Protein AF-A0A8T5BSN0-F1 (afdb_monomer_lite)

Structure (mmCIF, N/CA/C/O backbone):
data_AF-A0A8T5BSN0-F1
#
_entry.id   AF-A0A8T5BSN0-F1
#
loop_
_atom_site.group_PDB
_atom_site.id
_atom_site.type_symbol
_atom_site.label_atom_id
_atom_site.label_alt_id
_atom_site.label_comp_id
_atom_site.label_asym_id
_atom_site.label_entity_id
_atom_site.label_seq_id
_atom_site.pdbx_PDB_ins_code
_atom_site.Cartn_x
_atom_site.Cartn_y
_atom_site.Cartn_z
_atom_site.occupancy
_atom_site.B_iso_or_equiv
_atom_site.auth_seq_id
_atom_site.auth_comp_id
_atom_site.auth_asym_id
_atom_site.auth_atom_id
_atom_site.pdbx_PDB_model_num
ATOM 1 N N . MET A 1 1 ? -32.663 22.228 20.643 1.00 45.25 1 MET A N 1
ATOM 2 C CA . MET A 1 1 ? -31.853 21.326 19.796 1.00 45.25 1 MET A CA 1
ATOM 3 C C . MET A 1 1 ? -30.403 21.498 20.202 1.00 45.25 1 MET A C 1
ATOM 5 O O . MET A 1 1 ? -29.860 22.573 19.982 1.00 45.25 1 MET A O 1
ATOM 9 N N . GLY A 1 2 ? -29.824 20.515 20.895 1.00 51.94 2 GLY A N 1
ATOM 10 C CA . GLY A 1 2 ? -28.388 20.528 21.184 1.00 51.94 2 GLY A CA 1
ATOM 11 C C . GLY A 1 2 ? -27.615 20.418 19.872 1.00 51.94 2 GLY A C 1
ATOM 12 O O . GLY A 1 2 ? -28.043 19.679 18.988 1.00 51.94 2 GLY A O 1
ATOM 13 N N . ARG A 1 3 ? -26.536 21.190 19.712 1.00 57.41 3 ARG A N 1
ATOM 14 C CA . ARG A 1 3 ? -25.612 21.000 18.586 1.00 57.41 3 ARG A CA 1
ATOM 15 C C . ARG A 1 3 ? -25.040 19.588 18.695 1.00 57.41 3 ARG A C 1
ATOM 17 O O . ARG A 1 3 ? -24.532 19.232 19.756 1.00 57.41 3 ARG A O 1
ATOM 24 N N . GLU A 1 4 ? -25.165 18.795 17.637 1.00 72.69 4 GLU A N 1
ATOM 25 C CA . GLU A 1 4 ? -24.454 17.522 17.551 1.00 72.69 4 GLU A CA 1
ATOM 26 C C . GLU A 1 4 ? -22.951 17.812 17.619 1.00 72.69 4 GLU A C 1
ATOM 28 O O . GLU A 1 4 ? -22.458 18.748 16.992 1.00 72.69 4 GLU A O 1
ATOM 33 N N . VAL A 1 5 ? -22.228 17.066 18.451 1.00 83.31 5 VAL A N 1
ATOM 34 C CA . VAL A 1 5 ? -20.779 17.235 18.580 1.00 83.31 5 VAL A CA 1
ATOM 35 C C . VAL A 1 5 ? -20.130 16.627 17.340 1.00 83.31 5 VAL A C 1
ATOM 37 O O . VAL A 1 5 ? -20.408 15.477 16.997 1.00 83.31 5 VAL A O 1
ATOM 40 N N . ALA A 1 6 ? -19.291 17.404 16.655 1.00 88.88 6 ALA A N 1
ATOM 41 C CA . ALA A 1 6 ? -18.524 16.908 15.523 1.00 88.88 6 ALA A CA 1
ATOM 42 C C . ALA A 1 6 ? -17.401 15.977 16.009 1.00 88.88 6 ALA A C 1
ATOM 44 O O . ALA A 1 6 ? -16.661 16.339 16.920 1.00 88.88 6 ALA A O 1
ATOM 45 N N . VAL A 1 7 ? -17.277 14.808 15.383 1.00 93.88 7 VAL A N 1
ATOM 46 C CA . VAL A 1 7 ? -16.229 13.810 15.623 1.00 93.88 7 VAL A CA 1
ATOM 47 C C . VAL A 1 7 ? -15.211 13.875 14.490 1.00 93.88 7 VAL A C 1
ATOM 49 O O . VAL A 1 7 ? -15.576 13.869 13.312 1.00 93.88 7 VAL A O 1
ATOM 52 N N . ARG A 1 8 ? -13.928 13.915 14.835 1.00 95.12 8 ARG A N 1
ATOM 53 C CA . ARG A 1 8 ? -12.793 13.993 13.918 1.00 95.12 8 ARG A CA 1
ATOM 54 C C . ARG A 1 8 ? -11.952 12.735 14.009 1.00 95.12 8 ARG A C 1
ATOM 56 O O . ARG A 1 8 ? -11.384 12.432 15.052 1.00 95.12 8 ARG A O 1
ATOM 63 N N . ILE A 1 9 ? -11.836 12.025 12.897 1.00 96.00 9 ILE A N 1
ATOM 64 C CA . ILE A 1 9 ? -11.130 10.745 12.831 1.00 96.00 9 ILE A CA 1
ATOM 65 C C . ILE A 1 9 ? -9.969 10.881 11.857 1.00 96.00 9 ILE A C 1
ATOM 67 O O . ILE A 1 9 ? -10.150 11.327 10.720 1.00 96.00 9 ILE A O 1
ATOM 71 N N . LEU A 1 10 ? -8.781 10.477 12.300 1.00 97.38 10 LEU A N 1
ATOM 72 C CA . LEU A 1 10 ? -7.602 10.377 11.450 1.00 97.38 10 LEU A CA 1
ATOM 73 C C . LEU A 1 10 ? -7.413 8.926 10.992 1.00 97.38 10 LEU A C 1
ATOM 75 O O . LEU A 1 10 ? -7.114 8.039 11.786 1.00 97.38 10 LEU A O 1
ATOM 79 N N . GLY A 1 11 ? -7.572 8.689 9.696 1.00 97.19 11 GLY A N 1
ATOM 80 C CA . GLY A 1 11 ? -7.208 7.444 9.033 1.00 97.19 11 GLY A CA 1
ATOM 81 C C . GLY A 1 11 ? -5.747 7.466 8.587 1.00 97.19 11 GLY A C 1
ATOM 82 O O . GLY A 1 11 ? -5.339 8.421 7.926 1.00 97.19 11 GLY A O 1
ATOM 83 N N . LEU A 1 12 ? -4.979 6.420 8.896 1.00 97.69 12 LEU A N 1
ATOM 84 C CA . LEU A 1 12 ? -3.606 6.231 8.415 1.00 97.69 12 LEU A CA 1
ATOM 85 C C . LEU A 1 12 ? -3.454 4.882 7.702 1.00 97.69 12 LEU A C 1
ATOM 87 O O . LEU A 1 12 ? -3.792 3.839 8.256 1.00 97.69 12 LEU A O 1
ATOM 91 N N . ASP A 1 13 ? -2.898 4.905 6.492 1.00 97.19 13 ASP A N 1
ATOM 92 C CA . ASP A 1 13 ? -2.400 3.724 5.773 1.00 97.19 13 ASP A CA 1
ATOM 93 C C . ASP A 1 13 ? -0.873 3.819 5.708 1.00 97.19 13 ASP A C 1
ATOM 95 O O . ASP A 1 13 ? -0.312 4.602 4.933 1.00 97.19 13 ASP A O 1
ATOM 99 N N . ILE A 1 14 ? -0.203 3.070 6.583 1.00 97.06 14 ILE A N 1
ATOM 100 C CA . ILE A 1 14 ? 1.255 3.083 6.727 1.00 97.06 14 ILE A CA 1
ATOM 101 C C . ILE A 1 14 ? 1.833 2.022 5.797 1.00 97.06 14 ILE A C 1
ATOM 103 O O . ILE A 1 14 ? 2.018 0.862 6.176 1.00 97.06 14 ILE A O 1
ATOM 107 N N . GLY A 1 15 ? 2.082 2.419 4.551 1.00 94.12 15 GLY A N 1
ATOM 108 C CA . GLY A 1 15 ? 2.626 1.542 3.528 1.00 94.12 15 GLY A CA 1
ATOM 109 C C . GLY A 1 15 ? 4.141 1.602 3.401 1.00 94.12 15 GLY A C 1
ATOM 110 O O . GLY A 1 15 ? 4.784 2.582 3.768 1.00 94.12 15 GLY A O 1
ATOM 111 N N . GLY A 1 16 ? 4.727 0.539 2.845 1.00 92.12 16 GLY A N 1
ATOM 112 C CA . GLY A 1 16 ? 6.185 0.443 2.714 1.00 92.12 16 GLY A CA 1
ATOM 113 C C . GLY A 1 16 ? 6.794 1.501 1.787 1.00 92.12 16 GLY A C 1
ATOM 114 O O . GLY A 1 16 ? 7.932 1.910 1.993 1.00 92.12 16 GLY A O 1
ATOM 115 N N . ALA A 1 17 ? 6.051 1.940 0.763 1.00 91.00 17 ALA A N 1
ATOM 116 C CA . ALA A 1 17 ? 6.498 2.941 -0.215 1.00 91.00 17 ALA A CA 1
ATOM 117 C C . ALA A 1 17 ? 5.875 4.325 -0.003 1.00 91.00 17 ALA A C 1
ATOM 119 O O . ALA A 1 17 ? 6.462 5.336 -0.380 1.00 91.00 17 ALA A O 1
ATOM 120 N N . ASN A 1 18 ? 4.662 4.362 0.542 1.00 92.31 18 ASN A N 1
ATOM 121 C CA . ASN A 1 18 ? 3.887 5.574 0.735 1.00 92.31 18 ASN A CA 1
ATOM 122 C C . ASN A 1 18 ? 3.155 5.487 2.066 1.00 92.31 18 ASN A C 1
ATOM 124 O O . ASN A 1 18 ? 2.619 4.430 2.397 1.00 92.31 18 ASN A O 1
ATOM 128 N N . ILE A 1 19 ? 3.045 6.617 2.753 1.00 95.25 19 ILE A N 1
ATOM 129 C CA . ILE A 1 19 ? 2.139 6.779 3.888 1.00 95.25 19 ILE A CA 1
ATOM 130 C C . ILE A 1 19 ? 0.990 7.666 3.421 1.00 95.25 19 ILE A C 1
ATOM 132 O O . ILE A 1 19 ? 1.218 8.697 2.782 1.00 95.25 19 ILE A O 1
ATOM 136 N N . LYS A 1 20 ? -0.243 7.261 3.712 1.00 95.44 20 LYS A N 1
ATOM 137 C CA . LYS A 1 20 ? -1.445 8.031 3.381 1.00 95.44 20 LYS A CA 1
ATOM 138 C C . LYS A 1 20 ? -2.156 8.422 4.661 1.00 95.44 20 LYS A C 1
ATOM 140 O O . LYS A 1 20 ? -2.231 7.624 5.594 1.00 95.44 20 LYS A O 1
ATOM 145 N N . ALA A 1 21 ? -2.700 9.628 4.677 1.00 96.88 21 ALA A N 1
ATOM 146 C CA . ALA A 1 21 ? -3.506 10.119 5.777 1.00 96.88 21 ALA A CA 1
ATOM 147 C C . ALA A 1 21 ? -4.824 10.681 5.253 1.00 96.88 21 ALA A C 1
ATOM 149 O O . ALA A 1 21 ? -4.880 11.289 4.183 1.00 96.88 21 ALA A O 1
ATOM 150 N N . THR A 1 22 ? -5.899 10.468 6.001 1.00 96.62 22 THR A N 1
ATOM 151 C CA . THR A 1 22 ? -7.207 11.066 5.737 1.00 96.62 22 THR A CA 1
ATOM 152 C C . THR A 1 22 ? -7.793 11.576 7.041 1.00 96.62 22 THR A C 1
ATOM 154 O O . THR A 1 22 ? -7.949 10.814 7.984 1.00 96.62 22 THR A O 1
ATOM 157 N N . LEU A 1 23 ? -8.133 12.858 7.097 1.00 96.56 23 LEU A N 1
ATOM 158 C CA . LEU A 1 23 ? -8.871 13.451 8.202 1.00 96.56 23 LEU A CA 1
ATOM 159 C C . LEU A 1 23 ? -10.329 13.609 7.776 1.00 96.56 23 LEU A C 1
ATOM 161 O O . LEU A 1 23 ? -10.610 14.323 6.809 1.00 96.56 23 LEU A O 1
ATOM 165 N N . ILE A 1 24 ? -11.237 12.959 8.499 1.00 95.19 24 ILE A N 1
ATOM 166 C CA . ILE A 1 24 ? -12.682 13.119 8.319 1.00 95.19 24 ILE A CA 1
ATOM 167 C C . ILE A 1 24 ? -13.285 13.814 9.534 1.00 95.19 24 ILE A C 1
ATOM 169 O O . ILE A 1 24 ? -12.919 13.520 10.667 1.00 95.19 24 ILE A O 1
ATOM 173 N N . GLU A 1 25 ? -14.221 14.724 9.290 1.00 95.00 25 GLU A N 1
ATOM 174 C CA . GLU A 1 25 ? -15.044 15.361 10.317 1.00 95.00 25 GLU A CA 1
ATOM 175 C C . GLU A 1 25 ? -16.505 15.009 10.052 1.00 95.00 25 GLU A C 1
ATOM 177 O O . GLU A 1 25 ? -17.008 15.217 8.944 1.00 95.00 25 GLU A O 1
ATOM 182 N N . ILE A 1 26 ? -17.178 14.460 11.057 1.00 93.62 26 ILE A N 1
ATOM 183 C CA . ILE A 1 26 ? -18.556 13.980 10.978 1.00 93.62 26 ILE A CA 1
ATOM 184 C C . ILE A 1 26 ? -19.372 14.691 12.054 1.00 93.62 26 ILE A C 1
ATOM 186 O O . ILE A 1 26 ? -18.996 14.675 13.216 1.00 93.62 26 ILE A O 1
ATOM 190 N N . GLU A 1 27 ? -20.506 15.282 11.690 1.00 94.12 27 GLU A N 1
ATOM 191 C CA . GLU A 1 27 ? -21.501 15.792 12.644 1.00 94.12 27 GLU A CA 1
ATOM 192 C C . GLU A 1 27 ? -22.781 14.968 12.460 1.00 94.12 27 GLU A C 1
ATOM 194 O O . GLU A 1 27 ? -23.348 14.941 11.361 1.00 94.12 27 GLU A O 1
ATOM 199 N N . GLY A 1 28 ? -23.173 14.218 13.494 1.00 89.44 28 GLY A N 1
ATOM 200 C CA . GLY A 1 28 ? -24.254 13.234 13.400 1.00 89.44 28 GLY A CA 1
ATOM 201 C C . GLY A 1 28 ? -23.941 12.151 12.367 1.00 89.44 28 GLY A C 1
ATOM 202 O O . GLY A 1 28 ? -22.959 11.423 12.487 1.00 89.44 28 GLY A O 1
ATOM 203 N N . SER A 1 29 ? -24.762 12.053 11.319 1.00 86.19 29 SER A N 1
ATOM 204 C CA . SER A 1 29 ? -24.546 11.141 10.185 1.00 86.19 29 SER A CA 1
ATOM 205 C C . SER A 1 29 ? -23.950 11.824 8.947 1.00 86.19 29 SER A C 1
ATOM 207 O O . SER A 1 29 ? -23.909 11.224 7.871 1.00 86.19 29 SER A O 1
ATOM 209 N N . ARG A 1 30 ? -23.551 13.099 9.047 1.00 90.94 30 ARG A N 1
ATOM 210 C CA . ARG A 1 30 ? -23.131 13.912 7.902 1.00 90.94 30 ARG A CA 1
ATOM 211 C C . ARG A 1 30 ? -21.623 14.132 7.899 1.00 90.94 30 ARG A C 1
ATOM 213 O O . ARG A 1 30 ? -21.071 14.689 8.841 1.00 90.94 30 ARG A O 1
ATOM 220 N N . LEU A 1 31 ? -20.984 13.808 6.775 1.00 92.19 31 LEU A N 1
ATOM 221 C CA . LEU A 1 31 ? -19.607 14.212 6.492 1.00 92.19 31 LEU A CA 1
ATOM 222 C C . LEU A 1 31 ? -19.543 15.739 6.313 1.00 92.19 31 LEU A C 1
ATOM 224 O O . LEU A 1 31 ? -20.218 16.301 5.445 1.00 92.19 31 LEU A O 1
ATOM 228 N N . LYS A 1 32 ? -18.754 16.409 7.150 1.00 93.56 32 LYS A N 1
ATOM 229 C CA . LYS A 1 32 ? -18.547 17.864 7.136 1.00 93.56 32 LYS A CA 1
ATOM 230 C C . LYS A 1 32 ? -17.289 18.263 6.396 1.00 93.56 32 LYS A C 1
ATOM 232 O O . LYS A 1 32 ? -17.327 19.204 5.609 1.00 93.56 32 LYS A O 1
ATOM 237 N N . ALA A 1 33 ? -16.206 17.536 6.630 1.00 90.69 33 ALA A N 1
ATOM 238 C CA . ALA A 1 33 ? -14.937 17.768 5.968 1.00 90.69 33 ALA A CA 1
ATOM 239 C C . ALA A 1 33 ? -14.229 16.442 5.702 1.00 90.69 33 ALA A C 1
ATOM 241 O O . ALA A 1 33 ? -14.330 15.497 6.485 1.00 90.69 33 ALA A O 1
ATOM 242 N N . LEU A 1 34 ? -13.499 16.401 4.592 1.00 94.19 34 LEU A N 1
ATOM 243 C CA . LEU A 1 34 ? -12.576 15.334 4.246 1.00 94.19 34 LEU A CA 1
ATOM 244 C C . LEU A 1 34 ? -11.328 15.980 3.659 1.00 94.19 34 LEU A C 1
ATOM 246 O O . LEU A 1 34 ? -11.412 16.745 2.699 1.00 94.19 34 LEU A O 1
ATOM 250 N N . LYS A 1 35 ? -10.174 15.671 4.241 1.00 95.31 35 LYS A N 1
ATOM 251 C CA . LYS A 1 35 ? -8.865 16.023 3.690 1.00 95.31 35 LYS A CA 1
ATOM 252 C C . LYS A 1 35 ? -8.041 14.757 3.582 1.00 95.31 35 LYS A C 1
ATOM 254 O O . LYS A 1 35 ? -8.018 13.977 4.528 1.00 95.31 35 LYS A O 1
ATOM 259 N N . ALA A 1 36 ? -7.349 14.573 2.469 1.00 95.31 36 ALA A N 1
ATOM 260 C CA . ALA A 1 36 ? -6.449 13.450 2.279 1.00 95.31 36 ALA A CA 1
ATOM 261 C C . ALA A 1 36 ? -5.111 13.940 1.738 1.00 95.31 36 ALA A C 1
ATOM 263 O O . ALA A 1 36 ? -5.058 14.888 0.955 1.00 95.31 36 ALA A O 1
ATOM 264 N N . CYS A 1 37 ? -4.037 13.283 2.152 1.00 93.56 37 CYS A N 1
ATOM 265 C CA . CYS A 1 37 ? -2.713 13.499 1.597 1.00 93.56 37 CYS A CA 1
ATOM 266 C C . CYS A 1 37 ? -1.941 12.181 1.539 1.00 93.56 37 CYS A C 1
ATOM 268 O O . CYS A 1 37 ? -2.208 11.227 2.275 1.00 93.56 37 CYS A O 1
ATOM 270 N N . ILE A 1 38 ? -0.990 12.128 0.613 1.00 92.38 38 ILE A N 1
ATOM 271 C CA . ILE A 1 38 ? -0.119 10.981 0.385 1.00 92.38 38 ILE A CA 1
ATOM 272 C C . ILE A 1 38 ? 1.309 11.494 0.412 1.00 92.38 38 ILE A C 1
ATOM 274 O O . ILE A 1 38 ? 1.606 12.552 -0.142 1.00 92.38 38 ILE A O 1
ATOM 278 N N . ARG A 1 39 ? 2.201 10.726 1.029 1.00 92.50 39 ARG A N 1
ATOM 279 C CA . ARG A 1 39 ? 3.627 11.015 1.037 1.00 92.50 39 ARG A CA 1
ATOM 280 C C . ARG A 1 39 ? 4.433 9.816 0.581 1.00 92.50 39 ARG A C 1
ATOM 282 O O . ARG A 1 39 ? 4.337 8.746 1.179 1.00 92.50 39 ARG A O 1
ATOM 289 N N . TYR A 1 40 ? 5.283 10.041 -0.420 1.00 92.19 40 TYR A N 1
ATOM 290 C CA . TYR A 1 40 ? 6.304 9.079 -0.817 1.00 92.19 40 TYR A CA 1
ATOM 291 C C . TYR A 1 40 ? 7.350 8.933 0.288 1.00 92.19 40 TYR A C 1
ATOM 293 O O . TYR A 1 40 ? 8.061 9.877 0.641 1.00 92.19 40 TYR A O 1
ATOM 301 N N . PHE A 1 41 ? 7.408 7.734 0.856 1.00 94.38 41 PHE A N 1
ATOM 302 C CA . PHE A 1 41 ? 8.265 7.364 1.972 1.00 94.38 41 PHE A CA 1
ATOM 303 C C . PHE A 1 41 ? 8.677 5.891 1.807 1.00 94.38 41 PHE A C 1
ATOM 305 O O . PHE A 1 41 ? 8.070 5.006 2.409 1.00 94.38 41 PHE A O 1
ATOM 312 N N . PRO A 1 42 ? 9.678 5.594 0.958 1.00 93.62 42 PRO A N 1
ATOM 313 C CA . PRO A 1 42 ? 10.206 4.243 0.816 1.00 93.62 42 PRO A CA 1
ATOM 314 C C . PRO A 1 42 ? 10.992 3.865 2.075 1.00 93.62 42 PRO A C 1
ATOM 316 O O . PRO A 1 42 ? 12.179 4.184 2.196 1.00 93.62 42 PRO A O 1
ATOM 319 N N . ILE A 1 43 ? 10.333 3.203 3.029 1.00 95.38 43 ILE A N 1
ATOM 320 C CA . ILE A 1 43 ? 10.910 2.904 4.348 1.00 95.38 43 ILE A CA 1
ATOM 321 C C . ILE A 1 43 ? 12.166 2.031 4.235 1.00 95.38 43 ILE A C 1
ATOM 323 O O . ILE A 1 43 ? 13.109 2.236 4.991 1.00 95.38 43 ILE A O 1
ATOM 327 N N . TRP A 1 44 ? 12.250 1.156 3.225 1.00 93.25 44 TRP A N 1
ATOM 328 C CA . TRP A 1 44 ? 13.445 0.347 2.948 1.00 93.25 44 TRP A CA 1
ATOM 329 C C . TRP A 1 44 ? 14.683 1.165 2.564 1.00 93.25 44 TRP A C 1
ATOM 331 O O . TRP A 1 44 ? 15.801 0.706 2.771 1.00 93.25 44 TRP A O 1
ATOM 341 N N . LYS A 1 45 ? 14.504 2.382 2.032 1.00 93.81 45 LYS A N 1
ATOM 342 C CA . LYS A 1 45 ? 15.611 3.303 1.722 1.00 93.81 45 LYS A CA 1
ATOM 343 C C . LYS A 1 45 ? 15.885 4.275 2.862 1.00 93.81 45 LYS A C 1
ATOM 345 O O . LYS A 1 45 ? 17.035 4.592 3.134 1.00 93.81 45 LYS A O 1
ATOM 350 N N . ARG A 1 46 ? 14.824 4.785 3.495 1.00 94.56 46 ARG A N 1
ATOM 351 C CA . ARG A 1 46 ? 14.914 5.820 4.540 1.00 94.56 46 ARG A CA 1
ATOM 352 C C . ARG A 1 46 ? 15.240 5.261 5.926 1.00 94.56 46 ARG A C 1
ATOM 354 O O . ARG A 1 46 ? 15.728 5.996 6.776 1.00 94.56 46 ARG A O 1
ATOM 361 N N . GLY A 1 47 ? 14.988 3.973 6.141 1.00 96.12 47 GLY A N 1
ATOM 362 C CA . GLY A 1 47 ? 15.147 3.298 7.422 1.00 96.12 47 GLY A CA 1
ATOM 363 C C . GLY A 1 47 ? 13.945 3.492 8.350 1.00 96.12 47 GLY A C 1
ATOM 364 O O . GLY A 1 47 ? 13.251 4.510 8.316 1.00 96.12 47 GLY A O 1
ATOM 365 N N . LYS A 1 48 ? 13.716 2.508 9.230 1.00 95.44 48 LYS A N 1
ATOM 366 C CA . LYS A 1 48 ? 12.585 2.509 10.175 1.00 95.44 48 LYS A CA 1
ATOM 367 C C . LYS A 1 48 ? 12.582 3.704 11.139 1.00 95.44 48 LYS A C 1
ATOM 369 O O . LYS A 1 48 ? 11.516 4.209 11.472 1.00 95.44 48 LYS A O 1
ATOM 374 N N . ASN A 1 49 ? 13.759 4.224 11.494 1.00 96.25 49 ASN A N 1
ATOM 375 C CA . ASN A 1 49 ? 13.908 5.356 12.418 1.00 96.25 49 ASN A CA 1
ATOM 376 C C . ASN A 1 49 ? 13.376 6.688 11.856 1.00 96.25 49 ASN A C 1
ATOM 378 O O . ASN A 1 49 ? 13.128 7.606 12.629 1.00 96.25 49 ASN A O 1
ATOM 382 N N . ALA A 1 50 ? 13.188 6.802 10.537 1.00 96.06 50 ALA A N 1
ATOM 383 C CA . ALA A 1 50 ? 12.627 7.999 9.908 1.00 96.06 50 ALA A CA 1
ATOM 384 C C . ALA A 1 50 ? 11.084 8.025 9.929 1.00 96.06 50 ALA A C 1
ATOM 386 O O . ALA A 1 50 ? 10.477 9.022 9.540 1.00 96.06 50 ALA A O 1
ATOM 387 N N . LEU A 1 51 ? 10.428 6.936 10.353 1.00 96.31 51 LEU A N 1
ATOM 388 C CA . LEU A 1 51 ? 8.967 6.824 10.343 1.00 96.31 51 LEU A CA 1
ATOM 389 C C . LEU A 1 51 ? 8.257 7.846 11.259 1.00 96.31 51 LEU A C 1
ATOM 391 O O . LEU A 1 51 ? 7.286 8.438 10.789 1.00 96.31 51 LEU A O 1
ATOM 395 N N . PRO A 1 52 ? 8.701 8.110 12.509 1.00 94.88 52 PRO A N 1
ATOM 396 C CA . PRO A 1 52 ? 8.036 9.083 13.383 1.00 94.88 52 PRO A CA 1
ATOM 397 C C . PRO A 1 52 ? 7.996 10.493 12.788 1.00 94.88 52 PRO A C 1
ATOM 399 O O . PRO A 1 52 ? 6.937 11.112 12.707 1.00 94.88 52 PRO A O 1
ATOM 402 N N . GLU A 1 53 ? 9.138 10.975 12.289 1.00 94.50 53 GLU A N 1
ATOM 403 C CA . GLU A 1 53 ? 9.219 12.256 11.581 1.00 94.50 53 GLU A CA 1
ATOM 404 C C . GLU A 1 53 ? 8.286 12.258 10.367 1.00 94.50 53 GLU A C 1
ATOM 406 O O . GLU A 1 53 ? 7.545 13.219 10.143 1.00 94.50 53 GLU A O 1
ATOM 411 N N . ALA A 1 54 ? 8.245 11.142 9.633 1.00 94.88 54 ALA A N 1
ATOM 412 C CA . ALA A 1 54 ? 7.421 11.055 8.448 1.00 94.88 54 ALA A CA 1
ATOM 413 C C . ALA A 1 54 ? 5.917 11.157 8.724 1.00 94.88 54 ALA A C 1
ATOM 415 O O . ALA A 1 54 ? 5.206 11.839 7.975 1.00 94.88 54 ALA A O 1
ATOM 416 N N . LEU A 1 55 ? 5.461 10.508 9.799 1.00 94.50 55 LEU A N 1
ATOM 417 C CA . LEU A 1 55 ? 4.095 10.596 10.306 1.00 94.50 55 LEU A CA 1
ATOM 418 C C . LEU A 1 55 ? 3.775 12.024 10.750 1.00 94.50 55 LEU A C 1
ATOM 420 O O . LEU A 1 55 ? 2.751 12.569 10.341 1.00 94.50 55 LEU A O 1
ATOM 424 N N . ARG A 1 56 ? 4.669 12.661 11.514 1.00 92.50 56 ARG A N 1
ATOM 425 C CA . ARG A 1 56 ? 4.460 14.016 12.037 1.00 92.50 56 ARG A CA 1
ATOM 426 C C . ARG A 1 56 ? 4.285 15.049 10.934 1.00 92.50 56 ARG A C 1
ATOM 428 O O . ARG A 1 56 ? 3.352 15.849 10.987 1.00 92.50 56 ARG A O 1
ATOM 435 N N . GLU A 1 57 ? 5.144 15.024 9.921 1.00 92.50 57 GLU A N 1
ATOM 436 C CA . GLU A 1 57 ? 5.063 15.951 8.788 1.00 92.50 57 GLU A CA 1
ATOM 437 C C . GLU A 1 57 ? 3.788 15.722 7.963 1.00 92.50 57 GLU A C 1
ATOM 439 O O . GLU A 1 57 ? 3.095 16.680 7.611 1.00 92.50 57 GLU A O 1
ATOM 444 N N . LEU A 1 58 ? 3.434 14.457 7.699 1.00 93.62 58 LEU A N 1
ATOM 445 C CA . LEU A 1 58 ? 2.212 14.112 6.967 1.00 93.62 58 LEU A CA 1
ATOM 446 C C . LEU A 1 58 ? 0.966 14.598 7.713 1.00 93.62 58 LEU A C 1
ATOM 448 O O . LEU A 1 58 ? 0.101 15.245 7.127 1.00 93.62 58 LEU A O 1
ATOM 452 N N . VAL A 1 59 ? 0.884 14.327 9.011 1.00 91.00 59 VAL A N 1
ATOM 453 C CA . VAL A 1 59 ? -0.258 14.712 9.844 1.00 91.00 59 VAL A CA 1
ATOM 454 C C . VAL A 1 59 ? -0.340 16.230 9.962 1.00 91.00 59 VAL A C 1
ATOM 456 O O . VAL A 1 59 ? -1.413 16.793 9.764 1.00 91.00 59 VAL A O 1
ATOM 459 N N . SER A 1 60 ? 0.791 16.911 10.161 1.00 89.81 60 SER A N 1
ATOM 460 C CA . SER A 1 60 ? 0.851 18.378 10.193 1.00 89.81 60 SER A CA 1
ATOM 461 C C . SER A 1 60 ? 0.348 19.014 8.892 1.00 89.81 60 SER A C 1
ATOM 463 O O . SER A 1 60 ? -0.321 20.044 8.941 1.00 89.81 60 SER A O 1
ATOM 465 N N . SER A 1 61 ? 0.582 18.383 7.733 1.00 91.00 61 SER A N 1
ATOM 466 C CA . SER A 1 61 ? 0.096 18.883 6.435 1.00 91.00 61 SER A CA 1
ATOM 467 C C . SER A 1 61 ? -1.434 18.911 6.304 1.00 91.00 61 SER A C 1
ATOM 469 O O . SER A 1 61 ? -1.976 19.709 5.540 1.00 91.00 61 SER A O 1
ATOM 471 N N . LEU A 1 62 ? -2.153 18.091 7.081 1.00 90.12 62 LEU A N 1
ATOM 472 C CA . LEU A 1 62 ? -3.620 18.127 7.142 1.00 90.12 62 LEU A CA 1
ATOM 473 C C . LEU A 1 62 ? -4.145 19.265 8.036 1.00 90.12 62 LEU A C 1
ATOM 475 O O . LEU A 1 62 ? -5.341 19.586 7.983 1.00 90.12 62 LEU A O 1
ATOM 479 N N . ALA A 1 63 ? -3.253 19.882 8.822 1.00 80.38 63 ALA A N 1
ATOM 480 C CA . ALA A 1 63 ? -3.537 20.863 9.864 1.00 80.38 63 ALA A CA 1
ATOM 481 C C . ALA A 1 63 ? -4.671 20.415 10.814 1.00 80.38 63 ALA A C 1
ATOM 483 O O . ALA A 1 63 ? -5.698 21.099 10.913 1.00 80.38 63 ALA A O 1
ATOM 484 N N . PRO A 1 64 ? -4.544 19.249 11.479 1.00 74.12 64 PRO A N 1
ATOM 485 C CA . PRO A 1 64 ? -5.541 18.797 12.436 1.00 74.12 64 PRO A CA 1
ATOM 486 C C . PRO A 1 64 ? -5.522 19.718 13.660 1.00 74.12 64 PRO A C 1
ATOM 488 O O . PRO A 1 64 ? -4.465 20.009 14.208 1.00 74.12 64 PRO A O 1
ATOM 491 N N . GLN A 1 65 ? -6.693 20.183 14.097 1.00 73.38 65 GLN A N 1
ATOM 492 C CA . GLN A 1 65 ? -6.808 20.923 15.361 1.00 73.38 65 GLN A CA 1
ATOM 493 C C . GLN A 1 65 ? -6.674 19.959 16.549 1.00 73.38 65 GLN A C 1
ATOM 495 O O . GLN A 1 65 ? -5.765 20.070 17.360 1.00 73.38 65 GLN A O 1
ATOM 500 N N . ALA A 1 66 ? -7.609 19.011 16.618 1.00 86.94 66 ALA A N 1
ATOM 501 C CA . ALA A 1 66 ? -7.700 17.916 17.570 1.00 86.94 66 ALA A CA 1
ATOM 502 C C . ALA A 1 66 ? -8.469 16.785 16.879 1.00 86.94 66 ALA A C 1
ATOM 504 O O . ALA A 1 66 ? -9.346 17.062 16.049 1.00 86.94 66 ALA A O 1
ATOM 505 N N . ILE A 1 67 ? -8.121 15.543 17.196 1.00 94.19 67 ILE A N 1
ATOM 506 C CA . ILE A 1 67 ? -8.776 14.341 16.679 1.00 94.19 67 ILE A CA 1
ATOM 507 C C . ILE A 1 67 ? -9.300 13.523 17.857 1.00 94.19 67 ILE A C 1
ATOM 509 O O . ILE A 1 67 ? -8.694 13.520 18.925 1.00 94.19 67 ILE A O 1
ATOM 513 N N . ASP A 1 68 ? -10.420 12.840 17.659 1.00 95.38 68 ASP A N 1
ATOM 514 C CA . ASP A 1 68 ? -11.056 12.019 18.689 1.00 95.38 68 ASP A CA 1
ATOM 515 C C . ASP A 1 68 ? -10.498 10.595 18.707 1.00 95.38 68 ASP A C 1
ATOM 517 O O . ASP A 1 68 ? -10.472 9.953 19.754 1.00 95.38 68 ASP A O 1
ATOM 521 N N . CYS A 1 69 ? -10.054 10.086 17.554 1.00 96.06 69 CYS A N 1
ATOM 522 C CA . CYS A 1 69 ? -9.380 8.796 17.452 1.00 96.06 69 CYS A CA 1
ATOM 523 C C . CYS A 1 69 ? -8.602 8.634 16.142 1.00 96.06 69 CYS A C 1
ATOM 525 O O . CYS A 1 69 ? -8.757 9.399 15.179 1.00 96.06 69 CYS A O 1
ATOM 527 N N . LEU A 1 70 ? -7.784 7.583 16.116 1.00 97.25 70 LEU A N 1
ATOM 528 C CA . LEU A 1 70 ? -7.079 7.111 14.937 1.00 97.25 70 LEU A CA 1
ATOM 529 C C . LEU A 1 70 ? -7.623 5.757 14.489 1.00 97.25 70 LEU A C 1
ATOM 531 O O . LEU A 1 70 ? -7.856 4.869 15.308 1.00 97.25 70 LEU A O 1
ATOM 535 N N . ALA A 1 71 ? -7.742 5.580 13.177 1.00 97.69 71 ALA A N 1
ATOM 536 C CA . ALA A 1 71 ? -7.940 4.285 12.543 1.00 97.69 71 ALA A CA 1
ATOM 537 C C . ALA A 1 71 ? -6.744 3.995 11.632 1.00 97.69 71 ALA A C 1
ATOM 539 O O . ALA A 1 71 ? -6.430 4.780 10.739 1.00 97.69 71 ALA A O 1
ATOM 540 N N . VAL A 1 72 ? -6.057 2.882 11.858 1.00 98.12 72 VAL A N 1
ATOM 541 C CA . VAL A 1 72 ? -4.772 2.588 11.223 1.00 98.12 72 VAL A CA 1
ATOM 542 C C . VAL A 1 72 ? -4.827 1.255 10.503 1.00 98.12 72 VAL A C 1
ATOM 544 O O . VAL A 1 72 ? -5.278 0.255 11.052 1.00 98.12 72 VAL A O 1
ATOM 547 N N . THR A 1 73 ? -4.290 1.221 9.293 1.00 97.50 73 THR A N 1
ATOM 548 C CA . THR A 1 73 ? -3.884 -0.004 8.611 1.00 97.50 73 THR A CA 1
ATOM 549 C C . THR A 1 73 ? -2.419 0.104 8.199 1.00 97.50 73 THR A C 1
ATOM 551 O O . THR A 1 73 ? -1.866 1.202 8.105 1.00 97.50 73 THR A O 1
ATOM 554 N N . MET A 1 74 ? -1.770 -1.033 7.967 1.00 96.25 74 MET A N 1
ATOM 555 C CA . MET A 1 74 ? -0.354 -1.074 7.619 1.00 96.25 74 MET A CA 1
ATOM 556 C C . MET A 1 74 ? -0.051 -2.129 6.556 1.00 96.25 74 MET A C 1
ATOM 558 O O . MET A 1 74 ? -0.731 -3.150 6.453 1.00 96.25 74 MET A O 1
ATOM 562 N N . THR A 1 75 ? 0.955 -1.815 5.741 1.00 93.94 75 THR A N 1
ATOM 563 C CA . THR A 1 75 ? 1.693 -2.762 4.885 1.00 93.94 75 THR A CA 1
ATOM 564 C C . THR A 1 75 ? 3.213 -2.553 4.992 1.00 93.94 75 THR A C 1
ATOM 566 O O . THR A 1 75 ? 3.991 -3.296 4.396 1.00 93.94 75 THR A O 1
ATOM 569 N N . ALA A 1 76 ? 3.677 -1.524 5.716 1.00 94.25 76 ALA A N 1
ATOM 570 C CA . ALA A 1 76 ? 5.099 -1.231 5.897 1.00 94.25 76 ALA A CA 1
ATOM 571 C C . ALA A 1 76 ? 5.829 -2.260 6.772 1.00 94.25 76 ALA A C 1
ATOM 573 O O . ALA A 1 76 ? 7.044 -2.397 6.654 1.00 94.25 76 ALA A O 1
ATOM 574 N N . GLU A 1 77 ? 5.114 -3.007 7.614 1.00 95.06 77 GLU A N 1
ATOM 575 C CA . GLU A 1 77 ? 5.662 -4.076 8.456 1.00 95.06 77 GLU A CA 1
ATOM 576 C C . GLU A 1 77 ? 6.256 -5.240 7.649 1.00 95.06 77 GLU A C 1
ATOM 578 O O . GLU A 1 77 ? 6.989 -6.057 8.200 1.00 95.06 77 GLU A O 1
ATOM 583 N N . LEU A 1 78 ? 5.938 -5.309 6.352 1.00 90.69 78 LEU A N 1
ATOM 584 C CA . LEU A 1 78 ? 6.492 -6.254 5.380 1.00 90.69 78 LEU A CA 1
ATOM 585 C C . LEU A 1 78 ? 7.856 -5.824 4.830 1.00 90.69 78 LEU A C 1
ATOM 587 O O . LEU A 1 78 ? 8.484 -6.588 4.105 1.00 90.69 78 LEU A O 1
ATOM 591 N N . SER A 1 79 ? 8.279 -4.585 5.085 1.00 92.50 79 SER A N 1
ATOM 592 C CA . SER A 1 79 ? 9.487 -4.033 4.486 1.00 92.50 79 SER A CA 1
ATOM 593 C C . SER A 1 79 ? 10.756 -4.652 5.069 1.00 92.50 79 SER A C 1
ATOM 595 O O . SER A 1 79 ? 10.847 -4.884 6.270 1.00 92.50 79 SER A O 1
ATOM 597 N N . ASP A 1 80 ? 11.790 -4.733 4.228 1.00 91.75 80 ASP A N 1
ATOM 598 C CA . ASP A 1 80 ? 13.116 -5.302 4.533 1.00 91.75 80 ASP A CA 1
ATOM 599 C C . ASP A 1 80 ? 13.859 -4.670 5.730 1.00 91.75 80 ASP A C 1
ATOM 601 O O . ASP A 1 80 ? 14.882 -5.185 6.171 1.00 91.75 80 ASP A O 1
ATOM 605 N N . VAL A 1 81 ? 13.369 -3.550 6.276 1.00 96.25 81 VAL A N 1
ATOM 606 C CA . VAL A 1 81 ? 13.916 -2.929 7.500 1.00 9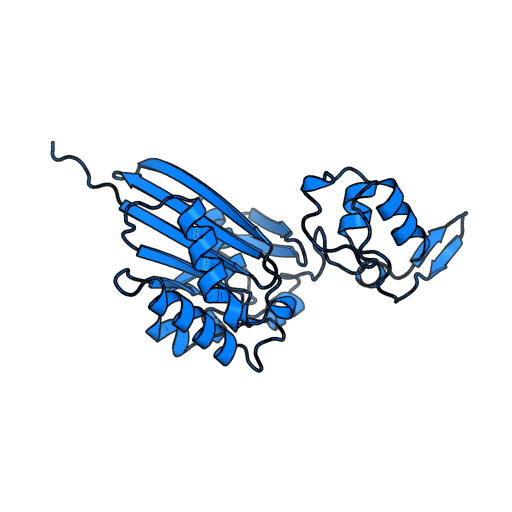6.25 81 VAL A CA 1
ATOM 607 C C . VAL A 1 81 ? 13.540 -3.678 8.777 1.00 96.25 81 VAL A C 1
ATOM 609 O O . VAL A 1 81 ? 14.082 -3.367 9.840 1.00 96.25 81 VAL A O 1
ATOM 612 N N . TYR A 1 82 ? 12.603 -4.621 8.686 1.00 96.81 82 TYR A N 1
ATOM 613 C CA . TYR A 1 82 ? 12.169 -5.468 9.786 1.00 96.81 82 TYR A CA 1
ATOM 614 C C . TYR A 1 82 ? 12.552 -6.916 9.502 1.00 96.81 82 TYR A C 1
ATOM 616 O O . TYR A 1 82 ? 12.341 -7.430 8.407 1.00 96.81 82 TYR A O 1
ATOM 624 N N . GLN A 1 83 ? 13.067 -7.605 10.515 1.00 96.19 83 GLN A N 1
ATOM 625 C CA . GLN A 1 83 ? 13.398 -9.021 10.421 1.00 96.19 83 GLN A CA 1
ATOM 626 C C . GLN A 1 83 ? 12.137 -9.894 10.407 1.00 96.19 83 GLN A C 1
ATOM 628 O O . GLN A 1 83 ? 12.125 -10.976 9.824 1.00 96.19 83 GLN A O 1
ATOM 633 N N . THR A 1 84 ? 11.067 -9.447 11.074 1.00 96.12 84 THR A N 1
ATOM 634 C CA . THR A 1 84 ? 9.794 -10.176 11.136 1.00 96.12 84 THR A CA 1
ATOM 635 C C . THR A 1 84 ? 8.598 -9.232 11.047 1.00 96.12 84 THR A C 1
ATOM 637 O O . THR A 1 84 ? 8.656 -8.101 11.528 1.00 96.12 84 THR A O 1
ATOM 640 N N . LYS A 1 85 ? 7.454 -9.734 10.551 1.00 94.56 85 LYS A N 1
ATOM 641 C CA . LYS A 1 85 ? 6.183 -8.982 10.575 1.00 94.56 85 LYS A CA 1
ATOM 642 C C . LYS A 1 85 ? 5.821 -8.512 11.993 1.00 94.56 85 LYS A C 1
ATOM 644 O O . LYS A 1 85 ? 5.325 -7.410 12.170 1.00 94.56 85 LYS A O 1
ATOM 649 N N . ARG A 1 86 ? 6.102 -9.323 13.025 1.00 97.12 86 ARG A N 1
ATOM 650 C CA . ARG A 1 86 ? 5.853 -8.964 14.436 1.00 97.12 86 ARG A CA 1
ATOM 651 C C . ARG A 1 86 ? 6.688 -7.766 14.887 1.00 97.12 86 ARG A C 1
ATOM 653 O O . ARG A 1 86 ? 6.168 -6.918 15.611 1.00 97.12 86 ARG A O 1
ATOM 660 N N . GLU A 1 87 ? 7.956 -7.712 14.481 1.00 97.62 87 GLU A N 1
ATOM 661 C CA . GLU A 1 87 ? 8.828 -6.564 14.743 1.00 97.62 87 GLU A CA 1
ATOM 662 C C . GLU A 1 87 ? 8.274 -5.314 14.057 1.00 97.62 87 GLU A C 1
ATOM 664 O O . GLU A 1 87 ? 8.108 -4.290 14.715 1.00 97.62 87 GLU A O 1
ATOM 669 N N . GLY A 1 88 ? 7.922 -5.418 12.772 1.00 97.62 88 GLY A N 1
ATOM 670 C CA . GLY A 1 88 ? 7.366 -4.303 12.009 1.00 97.62 88 GLY A CA 1
ATOM 671 C C . GLY A 1 88 ? 6.067 -3.761 12.602 1.00 97.62 88 GLY A C 1
ATOM 672 O O . GLY A 1 88 ? 5.967 -2.560 12.844 1.00 97.62 88 GLY A O 1
ATOM 673 N N . VAL A 1 89 ? 5.112 -4.641 12.928 1.00 98.06 89 VAL A N 1
ATOM 674 C CA . VAL A 1 89 ? 3.858 -4.259 13.600 1.00 98.06 89 VAL A CA 1
ATOM 675 C C . VAL A 1 89 ? 4.158 -3.560 14.923 1.00 98.06 89 VAL A C 1
ATOM 677 O O . VAL A 1 89 ? 3.657 -2.466 15.160 1.00 98.06 89 VAL A O 1
ATOM 680 N N . SER A 1 90 ? 5.001 -4.155 15.774 1.00 98.12 90 SER A N 1
ATOM 681 C CA . SER A 1 90 ? 5.342 -3.568 17.077 1.00 98.12 90 SER A CA 1
ATOM 682 C C . SER A 1 90 ? 5.951 -2.177 16.930 1.00 98.12 90 SER A C 1
ATOM 684 O O . SER A 1 90 ? 5.472 -1.241 17.561 1.00 98.12 90 SER A O 1
ATOM 686 N N . HIS A 1 91 ? 6.936 -2.025 16.043 1.00 98.12 91 HIS A N 1
ATOM 687 C CA . HIS A 1 91 ? 7.614 -0.755 15.809 1.00 98.12 91 HIS A CA 1
ATOM 688 C C . HIS A 1 91 ? 6.661 0.324 15.282 1.00 98.12 91 HIS A C 1
ATOM 690 O O . HIS A 1 91 ? 6.680 1.452 15.763 1.00 98.12 91 HIS A O 1
ATOM 696 N N . ILE A 1 92 ? 5.813 0.001 14.298 1.00 98.25 92 ILE A N 1
ATOM 697 C CA . ILE A 1 92 ? 4.826 0.951 13.763 1.00 98.25 92 ILE A CA 1
ATOM 698 C C . ILE A 1 92 ? 3.870 1.408 14.870 1.00 98.25 92 ILE A C 1
ATOM 700 O O . ILE A 1 92 ? 3.608 2.603 15.004 1.00 98.25 92 ILE A O 1
ATOM 704 N N . LEU A 1 93 ? 3.375 0.473 15.684 1.00 98.12 93 LEU A N 1
ATOM 705 C CA . LEU A 1 93 ? 2.488 0.786 16.802 1.00 98.12 93 LEU A CA 1
ATOM 706 C C . LEU A 1 93 ? 3.194 1.592 17.904 1.00 98.12 93 LEU A C 1
ATOM 708 O O . LEU A 1 93 ? 2.552 2.442 18.516 1.00 98.12 93 LEU A O 1
ATOM 712 N N . ASP A 1 94 ? 4.491 1.371 18.143 1.00 97.81 94 ASP A N 1
ATOM 713 C CA . ASP A 1 94 ? 5.301 2.187 19.060 1.00 97.81 94 ASP A CA 1
ATOM 714 C C . ASP A 1 94 ? 5.409 3.629 18.551 1.00 97.81 94 ASP A C 1
ATOM 716 O O . ASP A 1 94 ? 5.140 4.565 19.302 1.00 97.81 94 ASP A O 1
ATOM 720 N N . CYS A 1 95 ? 5.723 3.818 17.263 1.00 97.25 95 CYS A N 1
ATOM 721 C CA . CYS A 1 95 ? 5.769 5.147 16.647 1.00 97.25 95 CYS A CA 1
ATOM 722 C C . CYS A 1 95 ? 4.426 5.875 16.780 1.00 97.25 95 CYS A C 1
ATOM 724 O O . CYS A 1 95 ? 4.390 7.051 17.123 1.00 97.25 95 CYS A O 1
ATOM 726 N N . LEU A 1 96 ? 3.314 5.178 16.539 1.00 96.88 96 LEU A N 1
ATOM 727 C CA . LEU A 1 96 ? 1.983 5.769 16.653 1.00 96.88 96 LEU A CA 1
ATOM 728 C C . LEU A 1 96 ? 1.628 6.136 18.093 1.00 96.88 96 LEU A C 1
ATOM 730 O O . LEU A 1 96 ? 1.124 7.227 18.319 1.00 96.88 96 LEU A O 1
ATOM 734 N N . ALA A 1 97 ? 1.917 5.267 19.063 1.00 95.50 97 ALA A N 1
ATOM 735 C CA . ALA A 1 97 ? 1.673 5.559 20.474 1.00 95.50 97 ALA A CA 1
ATOM 736 C C . ALA A 1 97 ? 2.536 6.726 20.990 1.00 95.50 97 ALA A C 1
ATOM 738 O O . ALA A 1 97 ? 2.112 7.457 21.882 1.00 95.50 97 ALA A O 1
ATOM 739 N N . MET A 1 98 ? 3.734 6.918 20.426 1.00 94.00 98 MET A N 1
ATOM 740 C CA . MET A 1 98 ? 4.590 8.068 20.725 1.00 94.00 98 MET A CA 1
ATOM 741 C C . MET A 1 98 ? 4.048 9.375 20.136 1.00 94.00 98 MET A C 1
ATOM 743 O O . MET A 1 98 ? 4.041 10.389 20.832 1.00 94.00 98 MET A O 1
ATOM 747 N N . GLU A 1 99 ? 3.599 9.368 18.877 1.00 92.00 99 GLU A N 1
ATOM 748 C CA . GLU A 1 99 ? 3.067 10.574 18.223 1.00 92.00 99 GLU A CA 1
ATOM 749 C C . GLU A 1 99 ? 1.642 10.928 18.693 1.00 92.00 99 GLU A C 1
ATOM 751 O O . GLU A 1 99 ? 1.276 12.101 18.692 1.00 92.00 99 GLU A O 1
ATOM 756 N N . PHE A 1 100 ? 0.857 9.937 19.133 1.00 92.94 100 PHE A N 1
ATOM 757 C CA . PHE A 1 100 ? -0.534 10.083 19.583 1.00 92.94 100 PHE A CA 1
ATOM 758 C C . PHE A 1 100 ? -0.742 9.458 20.973 1.00 92.94 100 PHE A C 1
ATOM 760 O O . PHE A 1 100 ? -1.398 8.422 21.110 1.00 92.94 100 PHE A O 1
ATOM 767 N N . PRO A 1 101 ? -0.158 10.047 22.031 1.00 92.06 101 PRO A N 1
ATOM 768 C CA . PRO A 1 101 ? -0.143 9.438 23.359 1.00 92.06 101 PRO A CA 1
ATOM 769 C C . PRO A 1 101 ? -1.488 9.507 24.094 1.00 92.06 101 PRO A C 1
ATOM 771 O O . PRO A 1 101 ? -1.642 8.864 25.133 1.00 92.06 101 PRO A O 1
ATOM 774 N N . LYS A 1 102 ? -2.441 10.324 23.626 1.00 93.12 102 LYS A N 1
ATOM 775 C CA . LYS A 1 102 ? -3.720 10.565 24.320 1.00 93.12 102 LYS A CA 1
ATOM 776 C C . LYS A 1 102 ? -4.914 10.000 23.564 1.00 93.12 102 LYS A C 1
ATOM 778 O O . LYS A 1 102 ? -5.938 9.695 24.170 1.00 93.12 102 LYS A O 1
ATOM 783 N N . GLU A 1 103 ? -4.794 9.902 22.252 1.00 95.06 103 GLU A N 1
ATOM 784 C CA . GLU A 1 103 ? -5.866 9.540 21.351 1.00 95.06 103 GLU A CA 1
ATOM 785 C C . GLU A 1 103 ? -6.007 8.011 21.282 1.00 95.06 103 GLU A C 1
ATOM 787 O O . GLU A 1 103 ? -5.014 7.299 21.127 1.00 95.06 103 GLU A O 1
ATOM 792 N N . PRO A 1 104 ? -7.231 7.464 21.349 1.00 97.00 104 PRO A N 1
ATOM 793 C CA . PRO A 1 104 ? -7.463 6.054 21.077 1.00 97.00 104 PRO A CA 1
ATOM 794 C C . PRO A 1 104 ? -7.009 5.679 19.662 1.00 97.00 104 PRO A C 1
ATOM 796 O O . PRO A 1 104 ? -7.409 6.310 18.680 1.00 97.00 104 PRO A O 1
ATOM 799 N N . ILE A 1 105 ? -6.217 4.611 19.559 1.00 98.19 105 ILE A N 1
ATOM 800 C CA . ILE A 1 105 ? -5.727 4.074 18.288 1.00 98.19 105 ILE A CA 1
ATOM 801 C C . ILE A 1 105 ? -6.396 2.727 18.036 1.00 98.19 105 ILE A C 1
ATOM 803 O O . ILE A 1 105 ? -6.236 1.779 18.811 1.00 98.19 105 ILE A O 1
ATOM 807 N N . TYR A 1 106 ? -7.105 2.645 16.917 1.00 98.38 106 TYR A N 1
ATOM 808 C CA . TYR A 1 106 ? -7.728 1.428 16.430 1.00 98.38 106 TYR A CA 1
ATOM 809 C C . TYR A 1 106 ? -6.981 0.903 15.211 1.00 98.38 106 TYR A C 1
ATOM 811 O O . TYR A 1 106 ? -6.756 1.629 14.246 1.00 98.38 106 TYR A O 1
ATOM 819 N N . VAL A 1 107 ? -6.615 -0.371 15.240 1.00 98.56 107 VAL A N 1
ATOM 820 C CA . VAL A 1 107 ? -5.888 -1.044 14.166 1.00 98.56 107 VAL A CA 1
ATOM 821 C C . VAL A 1 107 ? -6.858 -1.928 13.400 1.00 98.56 107 VAL A C 1
ATOM 823 O O . VAL A 1 107 ? -7.611 -2.702 13.990 1.00 98.56 107 VAL A O 1
ATOM 826 N N . LEU A 1 108 ? -6.859 -1.806 12.080 1.00 98.50 108 LEU A N 1
ATOM 827 C CA . LEU A 1 108 ? -7.679 -2.621 11.206 1.00 98.50 108 LEU A CA 1
ATOM 828 C C . LEU A 1 108 ? -7.098 -4.028 11.082 1.00 98.50 108 LEU A C 1
ATOM 830 O O . LEU A 1 108 ? -5.906 -4.205 10.832 1.00 98.50 108 LEU A O 1
ATOM 834 N N . THR A 1 109 ? -7.964 -5.027 11.199 1.00 97.94 109 THR A N 1
ATOM 835 C CA . THR A 1 109 ? -7.621 -6.422 10.937 1.00 97.94 109 THR A CA 1
ATOM 836 C C . THR A 1 109 ? -8.041 -6.863 9.537 1.00 97.94 109 THR A C 1
ATOM 838 O O . THR A 1 109 ? -8.953 -6.306 8.922 1.00 97.94 109 THR A O 1
ATOM 841 N N . VAL A 1 110 ? -7.454 -7.963 9.072 1.00 96.50 110 VAL A N 1
ATOM 842 C CA . VAL A 1 110 ? -7.821 -8.685 7.839 1.00 96.50 110 VAL A CA 1
ATOM 843 C C . VAL A 1 110 ? -9.271 -9.196 7.831 1.00 96.50 110 VAL A C 1
ATOM 845 O O . VAL A 1 110 ? -9.799 -9.565 6.785 1.00 96.50 110 VAL A O 1
ATOM 848 N N . ASN A 1 111 ? -9.943 -9.186 8.988 1.00 95.94 111 ASN A N 1
ATOM 849 C CA . ASN A 1 111 ? -11.360 -9.523 9.138 1.00 95.94 111 ASN A CA 1
ATOM 850 C C . ASN A 1 111 ? -12.278 -8.289 9.107 1.00 95.94 111 ASN A C 1
ATOM 852 O O . ASN A 1 111 ? -13.454 -8.401 9.451 1.00 95.94 111 ASN A O 1
ATOM 856 N N . ALA A 1 112 ? -11.757 -7.121 8.710 1.00 96.25 112 ALA A N 1
ATOM 857 C CA . ALA A 1 112 ? -12.481 -5.852 8.701 1.00 96.25 112 ALA A CA 1
ATOM 858 C C . ALA A 1 112 ? -13.043 -5.462 10.082 1.00 96.25 112 ALA A C 1
ATOM 860 O O . ALA A 1 112 ? -14.173 -4.987 10.212 1.00 96.25 112 ALA A O 1
ATOM 861 N N . GLN A 1 113 ? -12.242 -5.684 11.125 1.00 96.81 113 GLN A N 1
ATOM 862 C CA . GLN A 1 113 ? -12.541 -5.273 12.495 1.00 96.81 113 GLN A CA 1
ATOM 863 C C . GLN A 1 113 ? -11.513 -4.247 12.959 1.00 96.81 113 GLN A C 1
ATOM 865 O O . GLN A 1 113 ? -10.343 -4.330 12.594 1.00 96.81 113 GLN A O 1
ATOM 870 N N . LEU A 1 114 ? -11.953 -3.305 13.784 1.00 97.94 114 LEU A N 1
ATOM 871 C CA . LEU A 1 114 ? -11.083 -2.361 14.471 1.00 97.94 114 LEU A CA 1
ATOM 872 C C . LEU A 1 114 ? -10.775 -2.911 15.864 1.00 97.94 114 LEU A C 1
ATOM 874 O O . LEU A 1 114 ? -11.696 -3.145 16.644 1.00 97.94 114 LEU A O 1
ATOM 878 N N . VAL A 1 115 ? -9.495 -3.132 16.153 1.00 98.38 115 VAL A N 1
ATOM 879 C CA . VAL A 1 115 ? -9.008 -3.656 17.437 1.00 98.38 115 VAL A CA 1
ATOM 880 C C . VAL A 1 115 ? -8.082 -2.654 18.114 1.00 98.38 115 VAL A C 1
ATOM 882 O O . VAL A 1 115 ? -7.552 -1.747 17.475 1.00 98.38 115 VAL A O 1
ATOM 885 N N . THR A 1 116 ? -7.874 -2.804 19.413 1.00 98.06 116 THR A N 1
ATOM 886 C CA . THR A 1 116 ? -6.923 -1.976 20.162 1.00 98.06 116 THR A CA 1
ATOM 887 C C . THR A 1 116 ? -5.472 -2.289 19.779 1.00 98.06 116 THR A C 1
ATOM 889 O O . THR A 1 116 ? -5.153 -3.362 19.259 1.00 98.06 116 THR A O 1
ATOM 892 N N . VAL A 1 117 ? -4.555 -1.368 20.094 1.00 97.94 117 VAL A N 1
ATOM 893 C CA . VAL A 1 117 ? -3.101 -1.575 19.938 1.00 97.94 117 VAL A CA 1
ATOM 894 C C . VAL A 1 117 ? -2.620 -2.837 20.663 1.00 97.94 117 VAL A C 1
ATOM 896 O O . VAL A 1 117 ? -1.795 -3.580 20.135 1.00 97.94 117 VAL A O 1
ATOM 899 N N . GLU A 1 118 ? -3.146 -3.102 21.857 1.00 97.19 118 GLU A N 1
ATOM 900 C CA . GLU A 1 118 ? -2.776 -4.268 22.663 1.00 97.19 118 GLU A CA 1
ATOM 901 C C . GLU A 1 118 ? -3.188 -5.585 21.983 1.00 97.19 118 GLU A C 1
ATOM 903 O O . GLU A 1 118 ? -2.392 -6.519 21.871 1.00 97.19 118 GLU A O 1
ATOM 908 N N . GLU A 1 119 ? -4.409 -5.655 21.451 1.00 97.75 119 GLU A N 1
ATOM 909 C CA . GLU A 1 119 ? -4.891 -6.821 20.700 1.00 97.75 119 GLU A CA 1
ATOM 910 C C . GLU A 1 119 ? -4.094 -7.037 19.406 1.00 97.75 119 GLU A C 1
ATOM 912 O O . GLU A 1 119 ? -3.715 -8.171 19.092 1.00 97.75 119 GLU A O 1
ATOM 917 N N . ALA A 1 120 ? -3.770 -5.953 18.693 1.00 97.62 120 ALA A N 1
ATOM 918 C CA . ALA A 1 120 ? -2.942 -5.990 17.490 1.00 97.62 120 ALA A CA 1
ATOM 919 C C . ALA A 1 120 ? -1.541 -6.570 17.765 1.00 97.62 120 ALA A C 1
ATOM 921 O O . ALA A 1 120 ? -1.043 -7.384 16.985 1.00 97.62 120 ALA A O 1
ATOM 922 N N . ARG A 1 121 ? -0.920 -6.225 18.903 1.00 96.75 121 ARG A N 1
ATOM 923 C CA . ARG A 1 121 ? 0.395 -6.764 19.309 1.00 96.75 121 ARG A CA 1
ATOM 924 C C . ARG A 1 121 ? 0.360 -8.248 19.647 1.00 96.75 121 ARG A C 1
ATOM 926 O O . ARG A 1 121 ? 1.319 -8.970 19.355 1.00 96.75 121 ARG A O 1
ATOM 933 N N . ARG A 1 122 ? -0.734 -8.719 20.251 1.00 97.44 122 ARG A N 1
ATOM 934 C CA . ARG A 1 122 ? -0.919 -10.146 20.562 1.00 97.44 122 ARG A CA 1
ATOM 935 C C . ARG A 1 122 ? -1.024 -10.978 19.286 1.00 97.44 122 ARG A C 1
ATOM 937 O O . ARG A 1 122 ? -0.427 -12.053 19.213 1.00 97.44 122 ARG A O 1
ATOM 944 N N . SER A 1 123 ? -1.682 -10.436 18.261 1.00 96.00 123 SER A N 1
ATOM 945 C CA . SER A 1 123 ? -1.959 -11.128 16.998 1.00 96.00 123 SER A CA 1
ATOM 946 C C . SER A 1 123 ? -1.477 -10.335 15.772 1.00 96.00 123 SER A C 1
ATOM 948 O O . SER A 1 123 ? -2.293 -9.929 14.945 1.00 96.00 123 SER A O 1
ATOM 950 N N . PRO A 1 124 ? -0.156 -10.147 15.584 1.00 95.69 124 PRO A N 1
ATOM 951 C CA . PRO A 1 124 ? 0.384 -9.259 14.547 1.00 95.69 124 PRO A CA 1
ATOM 952 C C . PRO A 1 124 ? 0.013 -9.695 13.125 1.00 95.69 124 PRO A C 1
ATOM 954 O O . PRO A 1 124 ? -0.159 -8.861 12.245 1.00 95.69 124 PRO A O 1
ATOM 957 N N . LEU A 1 125 ? -0.162 -10.999 12.888 1.00 94.12 125 LEU A N 1
ATOM 958 C CA . LEU A 1 125 ? -0.569 -11.514 11.578 1.00 94.12 125 LEU A CA 1
ATOM 959 C C . LEU A 1 125 ? -2.008 -11.136 11.198 1.00 94.12 125 LEU A C 1
ATOM 961 O O . LEU A 1 125 ? -2.326 -11.162 10.018 1.00 94.12 125 LEU A O 1
ATOM 965 N N . LEU A 1 126 ? -2.862 -10.774 12.164 1.00 95.62 126 LEU A N 1
ATOM 966 C CA . LEU A 1 126 ? -4.228 -10.327 11.879 1.00 95.62 126 LEU A CA 1
ATOM 967 C C . LEU A 1 126 ? -4.291 -8.877 11.400 1.00 95.62 126 LEU A C 1
ATOM 969 O O . LEU A 1 126 ? -5.310 -8.492 10.839 1.00 95.62 126 LEU A O 1
ATOM 973 N N . VAL A 1 127 ? -3.253 -8.078 11.643 1.00 96.94 127 VAL A N 1
ATOM 974 C CA . VAL A 1 127 ? -3.199 -6.652 11.273 1.00 96.94 127 VAL A CA 1
ATOM 975 C C . VAL A 1 127 ? -2.161 -6.359 10.189 1.00 96.94 127 VAL A C 1
ATOM 977 O O . VAL A 1 127 ? -2.203 -5.300 9.567 1.00 96.94 127 VAL A O 1
ATOM 980 N N . ALA A 1 128 ? -1.244 -7.297 9.944 1.00 94.44 128 ALA A N 1
ATOM 981 C CA . ALA A 1 128 ? -0.286 -7.210 8.855 1.00 94.44 128 ALA A CA 1
ATOM 982 C C . ALA A 1 128 ? -1.001 -7.287 7.498 1.00 94.44 128 ALA A C 1
ATOM 984 O O . ALA A 1 128 ? -1.836 -8.165 7.276 1.00 94.44 128 ALA A O 1
ATOM 985 N N . SER A 1 129 ? -0.641 -6.394 6.580 1.00 92.56 129 SER A N 1
ATOM 986 C CA . SER A 1 129 ? -1.188 -6.311 5.227 1.00 92.56 129 SER A CA 1
ATOM 987 C C . SER A 1 129 ? -2.718 -6.210 5.199 1.00 92.56 129 SER A C 1
ATOM 989 O O . SER A 1 129 ? -3.377 -6.801 4.349 1.00 92.56 129 SER A O 1
ATOM 991 N N . ALA A 1 130 ? -3.324 -5.492 6.150 1.00 94.06 130 ALA A N 1
ATOM 992 C CA . ALA A 1 130 ? -4.784 -5.425 6.298 1.00 94.06 130 ALA A CA 1
ATOM 993 C C . ALA A 1 130 ? -5.456 -4.326 5.451 1.00 94.06 130 ALA A C 1
ATOM 995 O O . ALA A 1 130 ? -6.679 -4.183 5.476 1.00 94.06 130 ALA A O 1
ATOM 996 N N . ASN A 1 131 ? -4.697 -3.554 4.667 1.00 92.25 131 ASN A N 1
ATOM 997 C CA . ASN A 1 131 ? -5.216 -2.388 3.942 1.00 92.25 131 ASN A CA 1
ATOM 998 C C . ASN A 1 131 ? -6.309 -2.746 2.918 1.00 92.25 131 ASN A C 1
ATOM 1000 O O . ASN A 1 131 ? -7.286 -2.013 2.781 1.00 92.25 131 ASN A O 1
ATOM 1004 N N . TRP A 1 132 ? -6.204 -3.904 2.263 1.00 94.75 132 TRP A N 1
ATOM 1005 C CA . TRP A 1 132 ? -7.236 -4.410 1.350 1.00 94.75 132 TRP A CA 1
ATOM 1006 C C . TRP A 1 132 ? -8.582 -4.638 2.056 1.00 94.75 132 TRP A C 1
ATOM 1008 O O . TRP A 1 132 ? -9.638 -4.435 1.455 1.00 94.75 132 TRP A O 1
ATOM 1018 N N . ALA A 1 133 ? -8.567 -5.021 3.338 1.00 96.62 133 ALA A N 1
ATOM 1019 C CA . ALA A 1 133 ? -9.786 -5.227 4.107 1.00 96.62 133 ALA A CA 1
ATOM 1020 C C . ALA A 1 133 ? -10.530 -3.901 4.318 1.00 96.62 133 ALA A C 1
ATOM 1022 O O . ALA A 1 133 ? -11.756 -3.912 4.365 1.00 96.62 133 ALA A O 1
ATOM 1023 N N . ALA A 1 134 ? -9.828 -2.759 4.358 1.00 95.44 134 ALA A N 1
ATOM 1024 C CA . ALA A 1 134 ? -10.450 -1.436 4.457 1.00 95.44 134 ALA A CA 1
ATOM 1025 C C . ALA A 1 134 ? -11.306 -1.152 3.217 1.00 95.44 134 ALA A C 1
ATOM 1027 O O . ALA A 1 134 ? -12.497 -0.849 3.329 1.00 95.44 134 ALA A O 1
ATOM 1028 N N . THR A 1 135 ? -10.707 -1.320 2.034 1.00 95.38 135 THR A N 1
ATOM 1029 C CA . THR A 1 135 ? -11.370 -1.122 0.742 1.00 95.38 135 THR A CA 1
ATOM 1030 C C . THR A 1 135 ? -12.549 -2.083 0.585 1.00 95.38 135 THR A C 1
ATOM 1032 O O . THR A 1 135 ? -13.660 -1.658 0.264 1.00 95.38 135 THR A O 1
ATOM 1035 N N . GLY A 1 136 ? -12.341 -3.371 0.877 1.00 97.12 136 GLY A N 1
ATOM 1036 C CA . GLY A 1 136 ? -13.398 -4.380 0.823 1.00 97.12 136 GLY A CA 1
ATOM 1037 C C . GLY A 1 136 ? -14.542 -4.087 1.795 1.00 97.12 136 GLY A C 1
ATOM 1038 O O . GLY A 1 136 ? -15.715 -4.224 1.444 1.00 97.12 136 GLY A O 1
ATOM 1039 N N . TRP A 1 137 ? -14.224 -3.628 3.006 1.00 97.31 137 TRP A N 1
ATOM 1040 C CA . TRP A 1 137 ? -15.227 -3.314 4.016 1.00 97.31 137 TRP A CA 1
ATOM 1041 C C . TRP A 1 137 ? -16.075 -2.125 3.594 1.00 97.31 137 TRP A C 1
ATOM 1043 O O . TRP A 1 137 ? -17.301 -2.223 3.623 1.00 97.31 137 TRP A O 1
ATOM 1053 N N . MET A 1 138 ? -15.449 -1.047 3.117 1.00 95.56 138 MET A N 1
ATOM 1054 C CA . MET A 1 138 ? -16.162 0.111 2.585 1.00 95.56 138 MET A CA 1
ATOM 1055 C C . MET A 1 138 ? -17.046 -0.278 1.394 1.00 95.56 138 MET A C 1
ATOM 1057 O O . MET A 1 138 ? -18.237 0.033 1.390 1.00 95.56 138 MET A O 1
ATOM 1061 N N . ALA A 1 139 ? -16.507 -1.026 0.428 1.00 97.44 139 ALA A N 1
ATOM 1062 C CA . ALA A 1 139 ? -17.264 -1.496 -0.729 1.00 97.44 139 ALA A CA 1
ATOM 1063 C C . ALA A 1 139 ? -18.471 -2.352 -0.320 1.00 97.44 139 ALA A C 1
ATOM 1065 O O . ALA A 1 139 ? -19.555 -2.170 -0.869 1.00 97.44 139 ALA A O 1
ATOM 1066 N N . SER A 1 140 ? -18.329 -3.208 0.698 1.00 97.31 140 SER A N 1
ATOM 1067 C CA . SER A 1 140 ? -19.420 -4.045 1.221 1.00 97.31 140 SER A CA 1
ATOM 1068 C C . SER A 1 140 ? -20.588 -3.256 1.824 1.00 97.31 140 SER A C 1
ATOM 1070 O O . SER A 1 140 ? -21.705 -3.769 1.908 1.00 97.31 140 SER A O 1
ATOM 1072 N N . LYS A 1 141 ? -20.354 -1.999 2.232 1.00 96.00 141 LYS A N 1
ATOM 1073 C CA . LYS A 1 141 ? -21.408 -1.089 2.707 1.00 96.00 141 LYS A CA 1
ATOM 1074 C C . LYS A 1 141 ? -22.161 -0.404 1.571 1.00 96.00 141 LYS A C 1
ATOM 1076 O O . LYS A 1 141 ? -23.272 0.065 1.795 1.00 96.00 141 LYS A O 1
ATOM 1081 N N . ILE A 1 142 ? -21.569 -0.349 0.380 1.00 96.50 142 ILE A N 1
ATOM 1082 C CA . ILE A 1 142 ? -22.121 0.340 -0.792 1.00 96.50 142 ILE A CA 1
ATOM 1083 C C . ILE A 1 142 ? -22.782 -0.669 -1.738 1.00 96.50 142 ILE A C 1
ATOM 1085 O O . ILE A 1 142 ? -23.887 -0.444 -2.225 1.00 96.50 142 ILE A O 1
ATOM 1089 N N . PHE A 1 143 ? -22.128 -1.808 -1.966 1.00 97.56 143 PHE A N 1
ATOM 1090 C CA . PHE A 1 143 ? -22.545 -2.828 -2.918 1.00 97.56 143 PHE A CA 1
ATOM 1091 C C . PHE A 1 143 ? -22.774 -4.167 -2.223 1.00 97.56 143 PHE A C 1
ATOM 1093 O O . PHE A 1 143 ? -21.955 -4.635 -1.433 1.00 97.56 143 PHE A O 1
ATOM 1100 N N . ARG A 1 144 ? -23.889 -4.827 -2.563 1.00 97.50 144 ARG A N 1
ATOM 1101 C CA . ARG A 1 144 ? -24.174 -6.182 -2.071 1.00 97.50 144 ARG A CA 1
ATOM 1102 C C . ARG A 1 144 ? -23.308 -7.242 -2.745 1.00 97.50 144 ARG A C 1
ATOM 1104 O O . ARG A 1 144 ? -22.860 -8.148 -2.058 1.00 97.50 144 ARG A O 1
ATOM 1111 N N . ASN A 1 145 ? -23.095 -7.154 -4.055 1.00 98.38 145 ASN A N 1
ATOM 1112 C CA . ASN A 1 145 ? -22.291 -8.117 -4.804 1.00 98.38 145 ASN A CA 1
ATOM 1113 C C . ASN A 1 145 ? -21.410 -7.369 -5.806 1.00 98.38 145 ASN A C 1
ATOM 1115 O O . ASN A 1 145 ? -21.942 -6.647 -6.649 1.00 98.38 145 ASN A O 1
ATOM 1119 N N . CYS A 1 146 ? -20.092 -7.517 -5.705 1.00 98.31 146 CYS A N 1
ATOM 1120 C CA . CYS A 1 146 ? -19.130 -6.948 -6.649 1.00 98.31 146 CYS A CA 1
ATOM 1121 C C . CYS A 1 146 ? -17.762 -7.627 -6.508 1.00 98.31 146 CYS A C 1
ATOM 1123 O O . CYS A 1 146 ? -17.538 -8.418 -5.596 1.00 98.31 146 CYS A O 1
ATOM 1125 N N . ILE A 1 147 ? -16.836 -7.297 -7.405 1.00 98.12 147 ILE A N 1
ATOM 1126 C CA . ILE A 1 147 ? -15.412 -7.575 -7.228 1.00 98.12 147 ILE A CA 1
ATOM 1127 C C . ILE A 1 147 ? -14.710 -6.227 -7.234 1.00 98.12 147 ILE A C 1
ATOM 1129 O O . ILE A 1 147 ? -14.849 -5.460 -8.187 1.00 98.12 147 ILE A O 1
ATOM 1133 N N . VAL A 1 148 ? -13.980 -5.929 -6.165 1.00 98.00 148 VAL A N 1
ATOM 1134 C CA . VAL A 1 148 ? -13.114 -4.753 -6.116 1.00 98.00 148 VAL A CA 1
ATOM 1135 C C . VAL A 1 148 ? -11.747 -5.146 -6.655 1.00 98.00 148 VAL A C 1
ATOM 1137 O O . VAL A 1 148 ? -11.171 -6.132 -6.202 1.00 98.00 148 VAL A O 1
ATOM 1140 N N . VAL A 1 149 ? -11.230 -4.367 -7.600 1.00 97.56 149 VAL A N 1
ATOM 1141 C CA . VAL A 1 149 ? -9.863 -4.498 -8.110 1.00 97.56 149 VAL A CA 1
ATOM 1142 C C . VAL A 1 149 ? -9.109 -3.237 -7.708 1.00 97.56 149 VAL A C 1
ATOM 1144 O O . VAL A 1 149 ? -9.362 -2.162 -8.246 1.00 97.56 149 VAL A O 1
ATOM 1147 N N . ASP A 1 150 ? -8.235 -3.366 -6.713 1.00 94.94 150 ASP A N 1
ATOM 1148 C CA . ASP A 1 150 ? -7.457 -2.263 -6.143 1.00 94.94 150 ASP A CA 1
ATOM 1149 C C . ASP A 1 150 ? -5.991 -2.410 -6.550 1.00 94.94 150 ASP A C 1
ATOM 1151 O O . ASP A 1 150 ? -5.250 -3.218 -5.980 1.00 94.94 150 ASP A O 1
ATOM 1155 N N . THR A 1 151 ? -5.595 -1.659 -7.577 1.00 94.00 151 THR A N 1
ATOM 1156 C CA . THR A 1 151 ? -4.233 -1.641 -8.111 1.00 94.00 151 THR A CA 1
ATOM 1157 C C . THR A 1 151 ? -3.443 -0.504 -7.478 1.00 94.00 151 THR A C 1
ATOM 1159 O O . THR A 1 151 ? -3.599 0.666 -7.822 1.00 94.00 151 THR A O 1
ATOM 1162 N N . GLY A 1 152 ? -2.534 -0.864 -6.575 1.00 89.69 152 GLY A N 1
ATOM 1163 C CA . GLY A 1 152 ? -1.531 0.048 -6.050 1.00 89.69 152 GLY A CA 1
ATOM 1164 C C . GLY A 1 152 ? -0.327 0.195 -6.983 1.00 89.69 152 GLY A C 1
ATOM 1165 O O . GLY A 1 152 ? -0.273 -0.317 -8.101 1.00 89.69 152 GLY A O 1
ATOM 1166 N N . SER A 1 153 ? 0.722 0.850 -6.483 1.00 89.56 153 SER A N 1
ATOM 1167 C CA . SER A 1 153 ? 1.974 1.015 -7.233 1.00 89.56 153 SER A CA 1
ATOM 1168 C C . SER A 1 153 ? 2.687 -0.309 -7.529 1.00 89.56 153 SER A C 1
ATOM 1170 O O . SER A 1 153 ? 3.469 -0.365 -8.470 1.00 89.56 153 SER A O 1
ATOM 1172 N N . THR A 1 154 ? 2.451 -1.359 -6.734 1.00 89.25 154 THR A N 1
ATOM 1173 C CA . THR A 1 154 ? 3.252 -2.604 -6.741 1.00 89.25 154 THR A CA 1
ATOM 1174 C C . THR A 1 154 ? 2.424 -3.868 -6.945 1.00 89.25 154 THR A C 1
ATOM 1176 O O . THR A 1 154 ? 2.901 -4.827 -7.544 1.00 89.25 154 THR A O 1
ATOM 1179 N N . SER A 1 155 ? 1.202 -3.883 -6.427 1.00 91.88 155 SER A N 1
ATOM 1180 C CA . SER A 1 155 ? 0.342 -5.057 -6.412 1.00 91.88 155 SER A CA 1
ATOM 1181 C C . SER A 1 155 ? -1.106 -4.664 -6.657 1.00 91.88 155 SER A C 1
ATOM 1183 O O . SER A 1 155 ? -1.487 -3.503 -6.492 1.00 91.88 155 SER A O 1
ATOM 1185 N N . THR A 1 156 ? -1.899 -5.659 -7.030 1.00 95.38 156 THR A N 1
ATOM 1186 C CA . THR A 1 156 ? -3.335 -5.555 -7.239 1.00 95.38 156 THR A CA 1
ATOM 1187 C C . THR A 1 156 ? -4.042 -6.528 -6.308 1.00 95.38 156 THR A C 1
ATOM 1189 O O . THR A 1 156 ? -3.767 -7.727 -6.349 1.00 95.38 156 THR A O 1
ATOM 1192 N N . SER A 1 157 ? -4.940 -6.023 -5.462 1.00 96.25 157 SER A N 1
ATOM 1193 C CA . SER A 1 157 ? -5.848 -6.858 -4.669 1.00 96.25 157 SER A CA 1
ATOM 1194 C C . SER A 1 157 ? -7.158 -7.066 -5.420 1.00 96.25 157 SER A C 1
ATOM 1196 O O . SER A 1 157 ? -7.735 -6.108 -5.932 1.00 96.25 157 SER A O 1
ATOM 1198 N N . ILE A 1 158 ? -7.638 -8.306 -5.449 1.00 97.88 158 ILE A N 1
ATOM 1199 C CA . ILE A 1 158 ? -8.925 -8.692 -6.029 1.00 97.88 158 ILE A CA 1
ATOM 1200 C C . ILE A 1 158 ? -9.804 -9.173 -4.879 1.00 97.88 158 ILE A C 1
ATOM 1202 O O . ILE A 1 158 ? -9.526 -10.194 -4.257 1.00 97.88 158 ILE A O 1
ATOM 1206 N N . ILE A 1 159 ? -10.837 -8.400 -4.555 1.00 97.75 159 ILE A N 1
ATOM 1207 C CA . ILE A 1 159 ? -11.616 -8.572 -3.329 1.00 97.75 159 ILE A CA 1
ATOM 1208 C C . ILE A 1 159 ? -13.072 -8.839 -3.715 1.00 97.75 159 ILE A C 1
ATOM 1210 O O . ILE A 1 159 ? -13.803 -7.896 -4.042 1.00 97.75 159 ILE A O 1
ATOM 1214 N N . PRO A 1 160 ? -13.524 -10.102 -3.698 1.00 98.06 160 PRO A N 1
ATOM 1215 C CA . PRO A 1 160 ? -14.922 -10.409 -3.935 1.00 98.06 160 PRO A CA 1
ATOM 1216 C C . PRO A 1 160 ? -15.768 -9.959 -2.742 1.00 98.06 160 PRO A C 1
ATOM 1218 O O . PRO A 1 160 ? -15.430 -10.191 -1.580 1.00 98.06 160 PRO A O 1
ATOM 1221 N N . ILE A 1 161 ? -16.898 -9.330 -3.042 1.00 98.38 161 ILE A N 1
ATOM 1222 C CA . ILE A 1 161 ? -17.949 -8.980 -2.095 1.00 98.38 161 ILE A CA 1
ATOM 1223 C C . ILE A 1 161 ? -19.191 -9.773 -2.482 1.00 98.38 161 ILE A C 1
ATOM 1225 O O . ILE A 1 161 ? -19.663 -9.670 -3.615 1.00 98.38 161 ILE A O 1
ATOM 1229 N N . VAL A 1 162 ? -19.735 -10.538 -1.539 1.00 98.31 162 VAL A N 1
ATOM 1230 C CA . VAL A 1 162 ? -20.943 -11.348 -1.727 1.00 98.31 162 VAL A CA 1
ATOM 1231 C C . VAL A 1 162 ? -21.899 -11.094 -0.568 1.00 98.31 162 VAL A C 1
ATOM 1233 O O . VAL A 1 162 ? -21.514 -11.153 0.599 1.00 98.31 162 VAL A O 1
ATOM 1236 N N . ASN A 1 163 ? -23.159 -10.796 -0.877 1.00 97.69 163 ASN A N 1
ATOM 1237 C CA . ASN A 1 163 ? -24.210 -10.485 0.097 1.00 97.69 163 ASN A CA 1
ATOM 1238 C C . ASN A 1 163 ? -23.820 -9.401 1.128 1.00 97.69 163 ASN A C 1
ATOM 1240 O O . ASN A 1 163 ? -24.178 -9.482 2.304 1.00 97.69 163 ASN A O 1
ATOM 1244 N N . GLY A 1 164 ? -23.092 -8.372 0.687 1.00 96.88 164 GLY A N 1
ATOM 1245 C CA . GLY A 1 164 ? -22.652 -7.244 1.512 1.00 96.88 164 GLY A CA 1
ATOM 1246 C C . GLY A 1 164 ? -21.550 -7.612 2.506 1.00 96.88 164 GLY A C 1
ATOM 1247 O O . GLY A 1 164 ? -21.426 -6.973 3.551 1.00 96.88 164 GLY A O 1
ATOM 1248 N N . ARG A 1 165 ? -20.776 -8.665 2.222 1.00 97.19 165 ARG A N 1
ATOM 1249 C CA . ARG A 1 165 ? -19.639 -9.113 3.033 1.00 97.19 165 ARG A CA 1
ATOM 1250 C C . ARG A 1 165 ? -18.439 -9.398 2.147 1.00 97.19 165 ARG A C 1
ATOM 1252 O O . ARG A 1 165 ? -18.595 -9.832 1.010 1.00 97.19 165 ARG A O 1
ATOM 1259 N N . ILE A 1 166 ? -17.247 -9.182 2.692 1.00 97.56 166 ILE A N 1
ATOM 1260 C CA . ILE A 1 166 ? -16.001 -9.612 2.061 1.00 97.56 166 ILE A CA 1
ATOM 1261 C C . ILE A 1 166 ? -16.012 -11.140 1.979 1.00 97.56 166 ILE A C 1
ATOM 1263 O O . ILE A 1 166 ? -16.160 -11.809 3.000 1.00 97.56 166 ILE A O 1
ATOM 1267 N N . ALA A 1 167 ? -15.860 -11.664 0.768 1.00 97.38 167 ALA A N 1
ATOM 1268 C CA . ALA A 1 167 ? -15.827 -13.090 0.465 1.00 97.38 167 ALA A CA 1
ATOM 1269 C C . ALA A 1 167 ? -14.413 -13.588 0.119 1.00 97.38 167 ALA A C 1
ATOM 1271 O O . ALA A 1 167 ? -14.270 -14.730 -0.294 1.00 97.38 167 ALA A O 1
ATOM 1272 N N . ALA A 1 168 ? -13.384 -12.743 0.280 1.00 95.56 168 ALA A N 1
ATOM 1273 C CA . ALA A 1 168 ? -11.992 -13.155 0.128 1.00 95.56 168 ALA A CA 1
ATOM 1274 C C . ALA A 1 168 ? -11.630 -14.216 1.182 1.00 95.56 168 ALA A C 1
ATOM 1276 O O . ALA A 1 168 ? -11.813 -13.998 2.393 1.00 95.56 168 ALA A O 1
ATOM 1277 N N . GLU A 1 169 ? -11.117 -15.347 0.716 1.00 95.88 169 GLU A N 1
ATOM 1278 C CA . GLU A 1 169 ? -10.720 -16.490 1.530 1.00 95.88 169 GLU A CA 1
ATOM 1279 C C . GLU A 1 169 ? -9.374 -16.236 2.211 1.00 95.88 169 GLU A C 1
ATOM 1281 O O . GLU A 1 169 ? -9.230 -16.497 3.407 1.00 95.88 169 GLU A O 1
ATOM 1286 N N . GLY A 1 170 ? -8.413 -15.657 1.487 1.00 94.88 170 GLY A N 1
ATOM 1287 C CA . GLY A 1 170 ? -7.070 -15.404 1.984 1.00 94.88 170 GLY A CA 1
ATOM 1288 C C . GLY A 1 170 ? -7.039 -14.310 3.046 1.00 94.88 170 GLY A C 1
ATOM 1289 O O . GLY A 1 170 ? -7.581 -13.215 2.869 1.00 94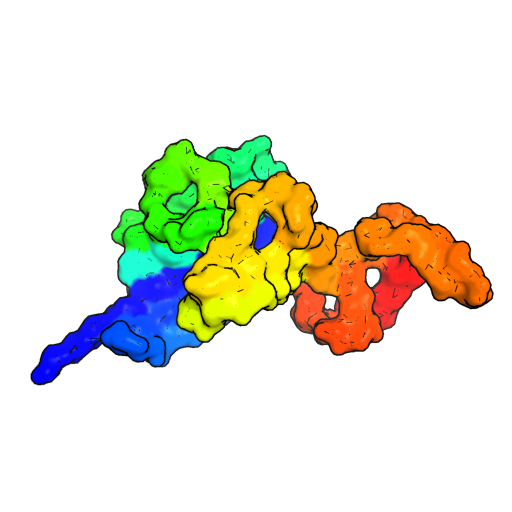.88 170 GLY A O 1
ATOM 1290 N N . LYS A 1 171 ? -6.378 -14.595 4.171 1.00 92.94 171 LYS A N 1
ATOM 1291 C CA . LYS A 1 171 ? -6.164 -13.645 5.276 1.00 92.94 171 LYS A CA 1
ATOM 1292 C C . LYS A 1 171 ? -4.723 -13.171 5.345 1.00 92.94 171 LYS A C 1
ATOM 1294 O O . LYS A 1 171 ? -4.464 -12.078 5.831 1.00 92.94 171 LYS A O 1
ATOM 1299 N N . THR A 1 172 ? -3.797 -13.955 4.816 1.00 90.94 172 THR A N 1
ATOM 1300 C CA . THR A 1 172 ? -2.384 -13.602 4.671 1.00 90.94 172 THR A CA 1
ATOM 1301 C C . THR A 1 172 ? -2.020 -13.385 3.206 1.00 90.94 172 THR A C 1
ATOM 1303 O O . THR A 1 172 ? -2.689 -13.894 2.310 1.00 90.94 172 THR A O 1
ATOM 1306 N N . ASP A 1 173 ? -0.919 -12.676 2.937 1.00 90.56 173 ASP A N 1
ATOM 1307 C CA . ASP A 1 173 ? -0.435 -12.494 1.558 1.00 90.56 173 ASP A CA 1
ATOM 1308 C C . ASP A 1 173 ? -0.192 -13.833 0.849 1.00 90.56 173 ASP A C 1
ATOM 1310 O O . ASP A 1 173 ? -0.487 -13.957 -0.334 1.00 90.56 173 ASP A O 1
ATOM 1314 N N . LEU A 1 174 ? 0.302 -14.846 1.573 1.00 92.56 174 LEU A N 1
ATOM 1315 C CA . LEU A 1 174 ? 0.554 -16.179 1.025 1.00 92.56 174 LEU A CA 1
ATOM 1316 C C . LEU A 1 174 ? -0.742 -16.855 0.564 1.00 92.56 174 LEU A C 1
ATOM 1318 O O . LEU A 1 174 ? -0.805 -17.352 -0.556 1.00 92.56 174 LEU A O 1
ATOM 1322 N N . GLU A 1 175 ? -1.774 -16.852 1.407 1.00 95.62 175 GLU A N 1
ATOM 1323 C CA . GLU A 1 175 ? -3.079 -17.421 1.052 1.00 95.62 175 GLU A CA 1
ATOM 1324 C C . GLU A 1 175 ? -3.708 -16.646 -0.107 1.00 95.62 175 GLU A C 1
ATOM 1326 O O . GLU A 1 175 ? -4.162 -17.248 -1.074 1.00 95.62 175 GLU A O 1
ATOM 1331 N N . LYS A 1 176 ? -3.661 -15.308 -0.064 1.00 95.88 176 LYS A N 1
ATOM 1332 C CA . LYS A 1 176 ? -4.195 -14.465 -1.139 1.00 95.88 176 LYS A CA 1
ATOM 1333 C C . LYS A 1 176 ? -3.493 -14.719 -2.473 1.00 95.88 176 LYS A C 1
ATOM 1335 O O . LYS A 1 176 ? -4.151 -14.723 -3.508 1.00 95.88 176 LYS A O 1
ATOM 1340 N N . LEU A 1 177 ? -2.176 -14.942 -2.466 1.00 95.38 177 LEU A N 1
ATOM 1341 C CA . LEU A 1 177 ? -1.429 -15.342 -3.663 1.00 95.38 177 LEU A CA 1
ATOM 1342 C C . LEU A 1 177 ? -1.876 -16.718 -4.164 1.00 95.38 177 LEU A C 1
ATOM 1344 O O . LEU A 1 177 ? -2.105 -16.877 -5.360 1.00 95.38 177 LEU A O 1
ATOM 1348 N N . GLY A 1 178 ? -2.041 -17.688 -3.259 1.00 97.31 178 GLY A N 1
ATOM 1349 C CA . GLY A 1 178 ? -2.533 -19.029 -3.592 1.00 97.31 178 GLY A CA 1
ATOM 1350 C C . GLY A 1 178 ? -3.945 -19.030 -4.185 1.00 97.31 178 GLY A C 1
ATOM 1351 O O . GLY A 1 178 ? -4.232 -19.826 -5.076 1.00 97.31 178 GLY A O 1
ATOM 1352 N N . ASN A 1 179 ? -4.788 -18.095 -3.748 1.00 97.12 179 ASN A N 1
ATOM 1353 C CA . ASN A 1 179 ? -6.182 -17.968 -4.177 1.00 97.12 179 ASN A CA 1
ATOM 1354 C C . ASN A 1 179 ? -6.375 -17.043 -5.393 1.00 97.12 179 ASN A C 1
ATOM 1356 O O . ASN A 1 179 ? -7.490 -16.909 -5.892 1.00 97.12 179 ASN A O 1
ATOM 1360 N N . GLY A 1 180 ? -5.319 -16.371 -5.871 1.00 96.38 180 GLY A N 1
ATOM 1361 C CA . GLY A 1 180 ? -5.425 -15.368 -6.940 1.00 96.38 180 GLY A CA 1
ATOM 1362 C C . GLY A 1 180 ? -6.089 -14.048 -6.513 1.00 96.38 180 GLY A C 1
ATOM 1363 O O . GLY A 1 180 ? -6.477 -13.246 -7.357 1.00 96.38 180 GLY A O 1
ATOM 1364 N N . GLU A 1 181 ? -6.203 -13.797 -5.209 1.00 97.19 181 GLU A N 1
ATOM 1365 C CA . GLU A 1 181 ? -6.777 -12.582 -4.606 1.00 97.19 181 GLU A CA 1
ATOM 1366 C C . GLU A 1 181 ? -5.741 -11.455 -4.449 1.00 97.19 181 GLU A C 1
ATOM 1368 O O . GLU A 1 181 ? -6.071 -10.310 -4.125 1.00 97.19 181 GLU A O 1
ATOM 1373 N N . LEU A 1 182 ? -4.464 -11.776 -4.660 1.00 96.19 182 LEU A N 1
ATOM 1374 C CA . LEU A 1 182 ? -3.354 -10.836 -4.718 1.00 96.19 182 LEU A CA 1
ATOM 1375 C C . LEU A 1 182 ? -2.491 -11.156 -5.937 1.00 96.19 182 LEU A C 1
ATOM 1377 O O . LEU A 1 182 ? -1.986 -12.266 -6.071 1.00 96.19 182 LEU A O 1
ATOM 1381 N N . VAL A 1 183 ? -2.274 -10.162 -6.794 1.00 96.31 183 VAL A N 1
ATOM 1382 C CA . VAL A 1 183 ? -1.376 -10.259 -7.949 1.00 96.31 183 VAL A CA 1
ATOM 1383 C C . VAL A 1 183 ? -0.250 -9.245 -7.776 1.00 96.31 183 VAL A C 1
ATOM 1385 O O . VAL A 1 183 ? -0.507 -8.059 -7.572 1.00 96.31 183 VAL A O 1
ATOM 1388 N N . TYR A 1 184 ? 1.010 -9.676 -7.882 1.00 92.38 184 TYR A N 1
ATOM 1389 C CA . TYR A 1 184 ? 2.191 -8.799 -7.765 1.00 92.38 184 TYR A CA 1
ATOM 1390 C C . TYR A 1 184 ? 2.487 -8.014 -9.054 1.00 92.38 184 TYR A C 1
ATOM 1392 O O . TYR A 1 184 ? 3.607 -7.965 -9.559 1.00 92.38 184 TYR A O 1
ATOM 1400 N N . THR A 1 185 ? 1.448 -7.369 -9.577 1.00 94.06 185 THR A N 1
ATOM 1401 C CA . THR A 1 185 ? 1.536 -6.377 -10.642 1.00 94.06 185 THR A CA 1
ATOM 1402 C C . THR A 1 185 ? 0.815 -5.110 -10.201 1.00 94.06 185 THR A C 1
ATOM 1404 O O . THR A 1 185 ? -0.311 -5.162 -9.698 1.00 94.06 185 THR A O 1
ATOM 1407 N N . GLY A 1 186 ? 1.485 -3.972 -10.333 1.00 94.38 186 GLY A N 1
ATOM 1408 C CA . GLY A 1 186 ? 0.964 -2.665 -9.961 1.00 94.38 186 GLY A CA 1
ATOM 1409 C C . GLY A 1 186 ? 1.331 -1.607 -10.986 1.00 94.38 186 GLY A C 1
ATOM 1410 O O . GLY A 1 186 ? 2.104 -1.856 -11.908 1.00 94.38 186 GLY A O 1
ATOM 1411 N N . ALA A 1 187 ? 0.801 -0.403 -10.806 1.00 95.69 187 ALA A N 1
ATOM 1412 C CA . ALA A 1 187 ? 0.877 0.640 -11.824 1.00 95.69 187 ALA A CA 1
ATOM 1413 C C . ALA A 1 187 ? 2.282 1.237 -12.029 1.00 95.69 187 ALA A C 1
ATOM 1415 O O . ALA A 1 187 ? 2.538 1.795 -13.089 1.00 95.69 187 ALA A O 1
ATOM 1416 N N . LEU A 1 188 ? 3.188 1.157 -11.042 1.00 96.38 188 LEU A N 1
ATOM 1417 C CA . LEU A 1 188 ? 4.437 1.937 -11.069 1.00 96.38 188 LEU A CA 1
ATOM 1418 C C . LEU A 1 188 ? 5.728 1.126 -10.900 1.00 96.38 188 LEU A C 1
ATOM 1420 O O . LEU A 1 188 ? 6.725 1.472 -11.522 1.00 96.38 188 LEU A O 1
ATOM 1424 N N . ARG A 1 189 ? 5.747 0.099 -10.042 1.00 95.06 189 ARG A N 1
ATOM 1425 C CA . ARG A 1 189 ? 6.983 -0.493 -9.488 1.00 95.06 189 ARG A CA 1
ATOM 1426 C C . ARG A 1 189 ? 7.327 -1.892 -9.989 1.00 95.06 189 ARG A C 1
ATOM 1428 O O . ARG A 1 189 ? 8.363 -2.435 -9.612 1.00 95.06 189 ARG A O 1
ATOM 1435 N N . THR A 1 190 ? 6.456 -2.524 -10.764 1.00 96.88 190 THR A N 1
ATOM 1436 C CA . THR A 1 190 ? 6.650 -3.925 -11.149 1.00 96.88 190 THR A CA 1
ATOM 1437 C C . THR A 1 190 ? 7.706 -4.008 -12.246 1.00 96.88 190 THR A C 1
ATOM 1439 O O . THR A 1 190 ? 7.546 -3.365 -13.278 1.00 96.88 190 THR A O 1
ATOM 1442 N N . ASN A 1 191 ? 8.772 -4.792 -12.048 1.00 97.44 191 ASN A N 1
ATOM 1443 C CA . ASN A 1 191 ? 9.752 -5.068 -13.104 1.00 97.44 191 ASN A CA 1
ATOM 1444 C C . ASN A 1 191 ? 9.023 -5.631 -14.336 1.00 97.44 191 ASN A C 1
ATOM 1446 O O . ASN A 1 191 ? 8.273 -6.599 -14.208 1.00 97.44 191 ASN A O 1
ATOM 1450 N N . VAL A 1 192 ? 9.248 -5.054 -15.520 1.00 97.44 192 VAL A N 1
ATOM 1451 C CA . VAL A 1 192 ? 8.597 -5.506 -16.762 1.00 97.44 192 VAL A CA 1
ATOM 1452 C C . VAL A 1 192 ? 8.850 -6.996 -17.019 1.00 97.44 192 VAL A C 1
ATOM 1454 O O . VAL A 1 192 ? 7.930 -7.707 -17.424 1.00 97.44 192 VAL A O 1
ATOM 1457 N N . ALA A 1 193 ? 10.040 -7.499 -16.685 1.00 96.88 193 ALA A N 1
ATOM 1458 C CA . ALA A 1 193 ? 10.386 -8.912 -16.836 1.00 96.88 193 ALA A CA 1
ATOM 1459 C C . ALA A 1 193 ? 9.566 -9.862 -15.939 1.00 96.88 193 ALA A C 1
ATOM 1461 O O . ALA A 1 193 ? 9.460 -11.050 -16.233 1.00 96.88 193 ALA A O 1
ATOM 1462 N N . ALA A 1 194 ? 8.967 -9.355 -14.855 1.00 96.44 194 ALA A N 1
ATOM 1463 C CA . ALA A 1 194 ? 8.051 -10.122 -14.008 1.00 96.44 194 ALA A CA 1
ATOM 1464 C C . ALA A 1 194 ? 6.615 -10.160 -14.566 1.00 96.44 194 ALA A C 1
ATOM 1466 O O . ALA A 1 194 ? 5.812 -10.983 -14.135 1.00 96.44 194 ALA A O 1
ATOM 1467 N N . ILE A 1 195 ? 6.287 -9.275 -15.514 1.00 96.12 195 ILE A N 1
ATOM 1468 C CA . ILE A 1 195 ? 4.970 -9.204 -16.161 1.00 96.12 195 ILE A CA 1
ATOM 1469 C C . ILE A 1 195 ? 4.942 -10.085 -17.411 1.00 96.12 195 ILE A C 1
ATOM 1471 O O . ILE A 1 195 ? 3.957 -10.773 -17.668 1.00 96.12 195 ILE A O 1
ATOM 1475 N N . VAL A 1 196 ? 6.010 -10.051 -18.210 1.00 96.06 196 VAL A N 1
ATOM 1476 C CA . VAL A 1 196 ? 6.062 -10.710 -19.517 1.00 96.06 196 VAL A CA 1
ATOM 1477 C C . VAL A 1 196 ? 7.430 -11.342 -19.760 1.00 96.06 196 VAL A C 1
ATOM 1479 O O . VAL A 1 196 ? 8.449 -10.739 -19.460 1.00 96.06 196 VAL A O 1
ATOM 1482 N N . GLY A 1 197 ? 7.455 -12.552 -20.331 1.00 97.00 197 GLY A N 1
ATOM 1483 C CA . GLY A 1 197 ? 8.700 -13.246 -20.703 1.00 97.00 197 GLY A CA 1
ATOM 1484 C C . GLY A 1 197 ? 9.105 -13.093 -22.176 1.00 97.00 197 GLY A C 1
ATOM 1485 O O . GLY A 1 197 ? 10.272 -13.287 -22.519 1.00 97.00 197 GLY A O 1
ATOM 1486 N N . TYR A 1 198 ? 8.154 -12.757 -23.055 1.00 97.44 198 TYR A N 1
ATOM 1487 C CA . TYR A 1 198 ? 8.371 -12.593 -24.494 1.00 97.44 198 TYR A CA 1
ATOM 1488 C C . TYR A 1 198 ? 7.501 -11.476 -25.068 1.00 97.44 198 TYR A C 1
ATOM 1490 O O . TYR A 1 198 ? 6.322 -11.383 -24.734 1.00 97.44 198 TYR A O 1
ATOM 1498 N N . VAL A 1 199 ? 8.038 -10.702 -26.008 1.00 95.94 199 VAL A N 1
ATOM 1499 C CA . VAL A 1 199 ? 7.298 -9.644 -26.710 1.00 95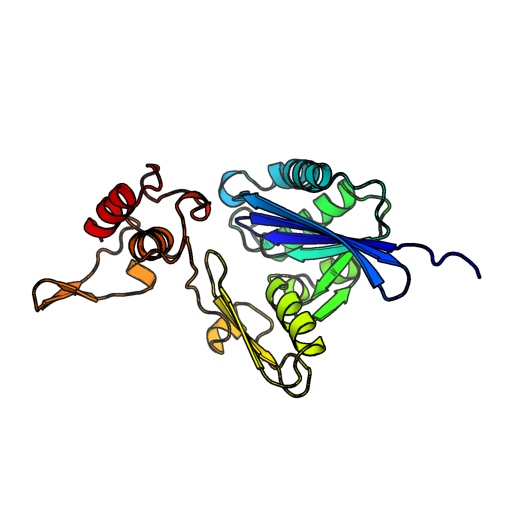.94 199 VAL A CA 1
ATOM 1500 C C . VAL A 1 199 ? 7.380 -9.810 -28.231 1.00 95.94 199 VAL A C 1
ATOM 1502 O O . VAL A 1 199 ? 8.401 -10.281 -28.744 1.00 95.94 199 VAL A O 1
ATOM 1505 N N . PRO A 1 200 ? 6.325 -9.444 -28.983 1.00 96.50 200 PRO A N 1
ATOM 1506 C CA . PRO A 1 200 ? 6.372 -9.431 -30.437 1.00 96.50 200 PRO A CA 1
ATOM 1507 C C . PRO A 1 200 ? 7.188 -8.227 -30.927 1.00 96.50 200 PRO A C 1
ATOM 1509 O O . PRO A 1 200 ? 6.776 -7.078 -30.779 1.00 96.50 200 PRO A O 1
ATOM 1512 N N . LEU A 1 201 ? 8.332 -8.480 -31.561 1.00 94.81 201 LEU A N 1
ATOM 1513 C CA . LEU A 1 201 ? 9.187 -7.454 -32.150 1.00 94.81 201 LEU A CA 1
ATOM 1514 C C . LEU A 1 201 ? 9.532 -7.826 -33.595 1.00 94.81 201 LEU A C 1
ATOM 1516 O O . LEU A 1 201 ? 10.123 -8.873 -33.859 1.00 94.81 201 LEU A O 1
ATOM 1520 N N . ARG A 1 202 ? 9.154 -6.961 -34.549 1.00 94.88 202 ARG A N 1
ATOM 1521 C CA . ARG A 1 202 ? 9.413 -7.143 -35.995 1.00 94.88 202 ARG A CA 1
ATOM 1522 C C . ARG A 1 202 ? 8.981 -8.526 -36.521 1.00 94.88 202 ARG A C 1
ATOM 1524 O O . ARG A 1 202 ? 9.714 -9.181 -37.258 1.00 94.88 202 ARG A O 1
ATOM 1531 N N . GLY A 1 203 ? 7.792 -8.976 -36.115 1.00 95.94 203 GLY A N 1
ATOM 1532 C CA . GLY A 1 203 ? 7.204 -10.245 -36.559 1.00 95.94 203 GLY A CA 1
ATOM 1533 C C . GLY A 1 203 ? 7.777 -11.503 -35.895 1.00 95.94 203 GLY A C 1
ATOM 1534 O O . GLY A 1 203 ? 7.484 -12.604 -36.351 1.00 95.94 203 GLY A O 1
ATOM 1535 N N . ARG A 1 204 ? 8.590 -11.376 -34.837 1.00 96.75 204 ARG A N 1
ATOM 1536 C CA . ARG A 1 204 ? 9.122 -12.510 -34.062 1.00 96.75 204 ARG A CA 1
ATOM 1537 C C . ARG A 1 204 ? 8.851 -12.325 -32.574 1.00 96.75 204 ARG A C 1
ATOM 1539 O O . ARG A 1 204 ? 8.851 -11.199 -32.089 1.00 96.75 204 ARG A O 1
ATOM 1546 N N . MET A 1 205 ? 8.667 -13.427 -31.850 1.00 97.88 205 MET A N 1
ATOM 1547 C CA . MET A 1 205 ? 8.649 -13.402 -30.385 1.00 97.88 205 MET A CA 1
ATOM 1548 C C . MET A 1 205 ? 10.086 -13.373 -29.867 1.00 97.88 205 MET A C 1
ATOM 1550 O O . MET A 1 205 ? 10.875 -14.268 -30.174 1.00 97.88 205 MET A O 1
ATOM 1554 N N . VAL A 1 206 ? 10.428 -12.346 -29.095 1.00 97.38 206 VAL A N 1
ATOM 1555 C CA . VAL A 1 206 ? 11.769 -12.133 -28.536 1.00 97.38 206 VAL A CA 1
ATOM 1556 C C . VAL A 1 206 ? 11.684 -12.181 -27.017 1.00 97.38 206 VAL A C 1
ATOM 1558 O O . VAL A 1 206 ? 10.727 -11.666 -26.445 1.00 97.38 206 VAL A O 1
ATOM 1561 N N . ARG A 1 207 ? 12.662 -12.824 -26.368 1.00 97.25 207 ARG A N 1
ATOM 1562 C CA . ARG A 1 207 ? 12.770 -12.830 -24.903 1.00 97.25 207 ARG A CA 1
ATOM 1563 C C . ARG A 1 207 ? 13.122 -11.446 -24.382 1.00 97.25 207 ARG A C 1
ATOM 1565 O O . ARG A 1 207 ? 13.918 -10.757 -25.012 1.00 97.25 207 ARG A O 1
ATOM 1572 N N . VAL A 1 208 ? 12.586 -11.107 -23.218 1.00 97.19 208 VAL A N 1
ATOM 1573 C CA . VAL A 1 208 ? 12.989 -9.903 -22.486 1.00 97.19 208 VAL A CA 1
ATOM 1574 C C . VAL A 1 208 ? 14.207 -10.177 -21.600 1.00 97.19 208 VAL A C 1
ATOM 1576 O O . VAL A 1 208 ? 14.415 -11.305 -21.140 1.00 97.19 208 VAL A O 1
ATOM 1579 N N . SER A 1 209 ? 15.007 -9.146 -21.355 1.00 96.94 209 SER A N 1
ATOM 1580 C CA . SER A 1 209 ? 16.040 -9.125 -20.324 1.00 96.94 209 SER A CA 1
ATOM 1581 C C . SER A 1 209 ? 15.410 -9.224 -18.933 1.00 96.94 209 SER A C 1
ATOM 1583 O O . SER A 1 209 ? 14.384 -8.604 -18.668 1.00 96.94 209 SER A O 1
ATOM 1585 N N . SER A 1 210 ? 16.036 -9.977 -18.024 1.00 96.25 210 SER A N 1
ATOM 1586 C CA . SER A 1 210 ? 15.613 -10.066 -16.618 1.00 96.25 210 SER A CA 1
ATOM 1587 C C . SER A 1 210 ? 16.073 -8.881 -15.762 1.00 96.25 210 SER A C 1
ATOM 1589 O O . SER A 1 210 ? 15.593 -8.715 -14.640 1.00 96.25 210 SER A O 1
ATOM 1591 N N . GLU A 1 211 ? 17.018 -8.084 -16.265 1.00 97.25 211 GLU A N 1
ATOM 1592 C CA . GLU A 1 211 ? 17.578 -6.929 -15.563 1.00 97.25 211 GLU A CA 1
ATOM 1593 C C . GLU A 1 211 ? 16.515 -5.863 -15.273 1.00 97.25 211 GLU A C 1
ATOM 1595 O O . GLU A 1 211 ? 15.586 -5.645 -16.053 1.00 97.25 211 GLU A O 1
ATOM 1600 N N . PHE A 1 212 ? 16.670 -5.152 -14.155 1.00 97.12 212 PHE A N 1
ATOM 1601 C CA . PHE A 1 212 ? 15.737 -4.102 -13.744 1.00 97.12 212 PHE A CA 1
ATOM 1602 C C . PHE A 1 212 ? 15.985 -2.797 -14.519 1.00 97.12 212 PHE A C 1
ATOM 1604 O O . PHE A 1 212 ? 16.433 -1.799 -13.962 1.00 97.12 212 PHE A O 1
ATOM 1611 N N . PHE A 1 213 ? 15.723 -2.806 -15.830 1.00 98.06 213 PHE A N 1
ATOM 1612 C CA . PHE A 1 213 ? 15.884 -1.627 -16.691 1.00 98.06 213 PHE A CA 1
ATOM 1613 C C . PHE A 1 213 ? 14.638 -0.752 -16.777 1.00 98.06 213 PHE A C 1
ATOM 1615 O O . PHE A 1 213 ? 14.762 0.471 -16.854 1.00 98.06 213 PHE A O 1
ATOM 1622 N 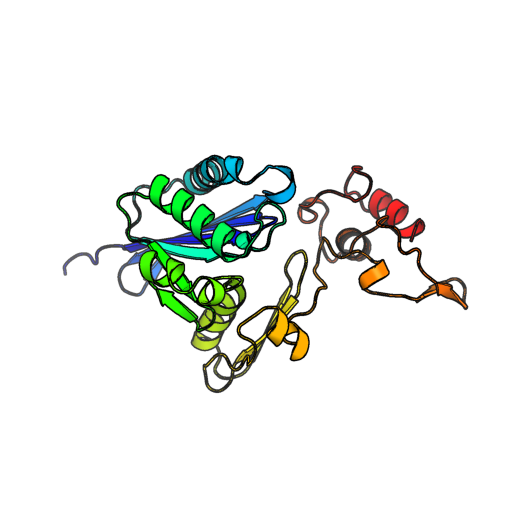N . ALA A 1 214 ? 13.456 -1.366 -16.775 1.00 98.19 214 ALA A N 1
ATOM 1623 C CA . ALA A 1 214 ? 12.178 -0.673 -16.823 1.00 98.19 214 ALA A CA 1
ATOM 1624 C C . ALA A 1 214 ? 11.178 -1.319 -15.863 1.00 98.19 214 ALA A C 1
ATOM 1626 O O . ALA A 1 214 ? 11.244 -2.514 -15.556 1.00 98.19 214 ALA A O 1
ATOM 1627 N N . GLN A 1 215 ? 10.221 -0.516 -15.421 1.00 98.06 215 GLN A N 1
ATOM 1628 C CA . GLN A 1 215 ? 9.131 -0.939 -14.550 1.00 98.06 215 GLN A CA 1
ATOM 1629 C C . GLN A 1 215 ? 7.775 -0.555 -15.146 1.00 98.06 215 GLN A C 1
ATOM 1631 O O . GLN A 1 215 ? 7.695 0.189 -16.123 1.00 98.06 215 GLN A O 1
ATOM 1636 N N . SER A 1 216 ? 6.691 -1.057 -14.562 1.00 98.12 216 SER A N 1
ATOM 1637 C CA . SER A 1 216 ? 5.330 -0.830 -15.051 1.00 98.12 216 SER A CA 1
ATOM 1638 C C . SER A 1 216 ? 4.985 0.653 -15.203 1.00 98.12 216 SER A C 1
ATOM 1640 O O . SER A 1 216 ? 4.313 1.003 -16.170 1.00 98.12 216 SER A O 1
ATOM 1642 N N . GLY A 1 217 ? 5.523 1.537 -14.355 1.00 98.00 217 GLY A N 1
ATOM 1643 C CA . GLY A 1 217 ? 5.351 2.987 -14.496 1.00 98.00 217 GLY A CA 1
ATOM 1644 C C . GLY A 1 217 ? 5.833 3.529 -15.844 1.00 98.00 217 GLY A C 1
ATOM 1645 O O . GLY A 1 217 ? 5.175 4.387 -16.426 1.00 98.00 217 GLY A O 1
ATOM 1646 N N . ASP A 1 218 ? 6.917 2.976 -16.400 1.00 98.50 218 ASP A N 1
ATOM 1647 C CA . ASP A 1 218 ? 7.398 3.343 -17.737 1.00 98.50 218 ASP A CA 1
ATOM 1648 C C . ASP A 1 218 ? 6.375 2.959 -18.811 1.00 98.50 218 ASP A C 1
ATOM 1650 O O . ASP A 1 218 ? 6.059 3.758 -19.689 1.00 98.50 218 ASP A O 1
ATOM 1654 N N . VAL A 1 219 ? 5.805 1.755 -18.711 1.00 98.19 219 VAL A N 1
ATOM 1655 C CA . VAL A 1 219 ? 4.786 1.258 -19.646 1.00 98.19 219 VAL A CA 1
ATOM 1656 C C . VAL A 1 219 ? 3.514 2.100 -19.557 1.00 98.19 219 VAL A C 1
ATOM 1658 O O . VAL A 1 219 ? 3.007 2.559 -20.581 1.00 98.19 219 VAL A O 1
ATOM 1661 N N . HIS A 1 220 ? 3.013 2.350 -18.345 1.00 98.19 220 HIS A N 1
ATOM 1662 C CA . HIS A 1 220 ? 1.810 3.152 -18.135 1.00 98.19 220 HIS A CA 1
ATOM 1663 C C . HIS A 1 220 ? 1.990 4.596 -18.616 1.00 98.19 220 HIS A C 1
ATOM 1665 O O . HIS A 1 220 ? 1.075 5.127 -19.244 1.00 98.19 220 HIS A O 1
ATOM 1671 N N . LEU A 1 221 ? 3.164 5.202 -18.413 1.00 98.44 221 LEU A N 1
ATOM 1672 C CA . LEU A 1 221 ? 3.461 6.541 -18.921 1.00 98.44 221 LEU A CA 1
ATOM 1673 C C . LEU A 1 221 ? 3.513 6.575 -20.458 1.00 98.44 221 LEU A C 1
ATOM 1675 O O . LEU A 1 221 ? 2.938 7.462 -21.086 1.00 98.44 221 LEU A O 1
ATOM 1679 N N . ILE A 1 222 ? 4.166 5.595 -21.095 1.00 98.50 222 ILE A N 1
ATOM 1680 C CA . ILE A 1 222 ? 4.270 5.522 -22.565 1.00 98.50 222 ILE A CA 1
ATOM 1681 C C . ILE A 1 222 ? 2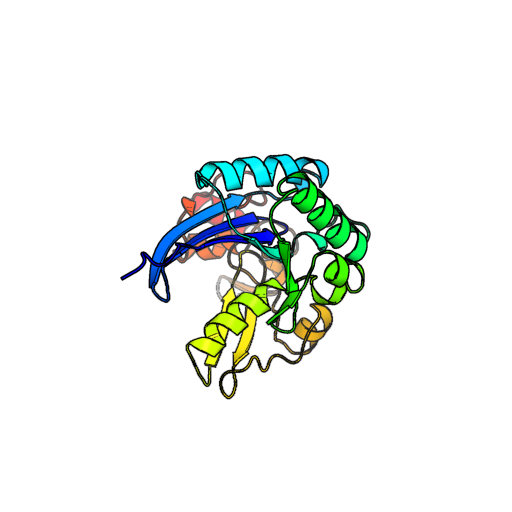.895 5.400 -23.227 1.00 98.50 222 ILE A C 1
ATOM 1683 O O . ILE A 1 222 ? 2.676 6.001 -24.289 1.00 98.50 222 ILE A O 1
ATOM 1687 N N . LEU A 1 223 ? 2.000 4.630 -22.601 1.00 98.12 223 LEU A N 1
ATOM 1688 C CA . LEU A 1 223 ? 0.627 4.398 -23.047 1.00 98.12 223 LEU A CA 1
ATOM 1689 C C . LEU A 1 223 ? -0.338 5.537 -22.683 1.00 98.12 223 LEU A C 1
ATOM 1691 O O . LEU A 1 223 ? -1.468 5.529 -23.160 1.00 98.12 223 LEU A O 1
ATOM 1695 N N . GLY A 1 224 ? 0.087 6.510 -21.871 1.00 97.69 224 GLY A N 1
ATOM 1696 C CA . GLY A 1 224 ? -0.764 7.616 -21.422 1.00 97.69 224 GLY A CA 1
ATOM 1697 C C . GLY A 1 224 ? -1.787 7.226 -20.350 1.00 97.69 224 GLY A C 1
ATOM 1698 O O . GLY A 1 224 ? -2.768 7.936 -20.164 1.00 97.69 224 GLY A O 1
ATOM 1699 N N . ASN A 1 225 ? -1.571 6.110 -19.646 1.00 97.75 225 ASN A N 1
ATOM 1700 C CA . ASN A 1 225 ? -2.410 5.690 -18.518 1.00 97.75 225 ASN A CA 1
ATOM 1701 C C . ASN A 1 225 ? -2.147 6.519 -17.251 1.00 97.75 225 ASN A C 1
ATOM 1703 O O . ASN A 1 225 ? -2.994 6.552 -16.366 1.00 97.75 225 ASN A O 1
ATOM 1707 N N . ILE A 1 226 ? -0.961 7.129 -17.157 1.00 97.56 226 ILE A N 1
ATOM 1708 C CA . ILE A 1 226 ? -0.551 8.046 -16.089 1.00 97.56 226 ILE A CA 1
ATOM 1709 C C . ILE A 1 226 ? 0.201 9.234 -16.695 1.00 97.56 226 ILE A C 1
ATOM 1711 O O . ILE A 1 226 ? 0.806 9.119 -17.765 1.00 97.56 226 ILE A O 1
ATOM 1715 N N . SER A 1 227 ? 0.188 10.354 -15.985 1.00 97.25 227 SER A N 1
ATOM 1716 C CA . SER A 1 227 ? 1.023 11.530 -16.231 1.00 97.25 227 SER A CA 1
ATOM 1717 C C . SER A 1 227 ? 2.425 11.393 -15.617 1.00 97.25 227 SER A C 1
ATOM 1719 O O . SER A 1 227 ? 2.699 10.484 -14.829 1.00 97.25 227 SER A O 1
ATOM 1721 N N . GLU A 1 228 ? 3.328 12.316 -15.963 1.00 96.94 228 GLU A N 1
ATOM 1722 C CA . GLU A 1 228 ? 4.683 12.363 -15.388 1.00 96.94 228 GLU A CA 1
ATOM 1723 C C . GLU A 1 228 ? 4.652 12.619 -13.868 1.00 96.94 228 GLU A C 1
ATOM 1725 O O . GLU A 1 228 ? 5.422 12.004 -13.126 1.00 96.94 228 GLU A O 1
ATOM 1730 N N . ASP A 1 229 ? 3.712 13.448 -13.397 1.00 94.88 229 ASP A N 1
ATOM 1731 C CA . ASP A 1 229 ? 3.521 13.768 -11.974 1.00 94.88 229 ASP A CA 1
ATOM 1732 C C . ASP A 1 229 ? 2.982 12.571 -11.169 1.00 94.88 229 ASP A C 1
ATOM 1734 O O . ASP A 1 229 ? 3.313 12.393 -9.995 1.00 94.88 229 ASP A O 1
ATOM 1738 N N . GLU A 1 230 ? 2.185 11.706 -11.801 1.00 94.19 230 GLU A N 1
ATOM 1739 C CA . GLU A 1 230 ? 1.661 10.479 -11.186 1.00 94.19 230 GLU A CA 1
ATOM 1740 C C . GLU A 1 230 ? 2.711 9.364 -11.085 1.00 94.19 230 GLU A C 1
ATOM 1742 O O . GLU A 1 230 ? 2.580 8.454 -10.255 1.00 94.19 230 GLU A O 1
ATOM 1747 N N . TYR A 1 231 ? 3.801 9.444 -11.857 1.00 95.88 231 TYR A N 1
ATOM 1748 C CA . TYR A 1 231 ? 4.954 8.556 -11.722 1.00 95.88 231 TYR A CA 1
ATOM 1749 C C . TYR A 1 231 ? 5.767 8.945 -10.479 1.00 95.88 231 TYR A C 1
ATOM 1751 O O . TYR A 1 231 ? 6.889 9.427 -10.541 1.00 95.88 231 TYR A O 1
ATOM 1759 N N . THR A 1 232 ? 5.224 8.707 -9.292 1.00 92.44 232 THR A N 1
ATOM 1760 C CA . THR A 1 232 ? 5.761 9.232 -8.021 1.00 92.44 232 THR A CA 1
ATOM 1761 C C . THR A 1 232 ? 6.993 8.501 -7.475 1.00 92.44 232 THR A C 1
ATOM 1763 O O . THR A 1 232 ? 7.668 9.019 -6.589 1.00 92.44 232 THR A O 1
ATOM 1766 N N . VAL A 1 233 ? 7.335 7.328 -8.010 1.00 93.00 233 VAL A N 1
ATOM 1767 C CA . VAL A 1 233 ? 8.438 6.480 -7.515 1.00 93.00 233 VAL A CA 1
ATOM 1768 C C . VAL A 1 233 ? 9.752 6.740 -8.253 1.00 93.00 233 VAL A C 1
ATOM 1770 O O . VAL A 1 233 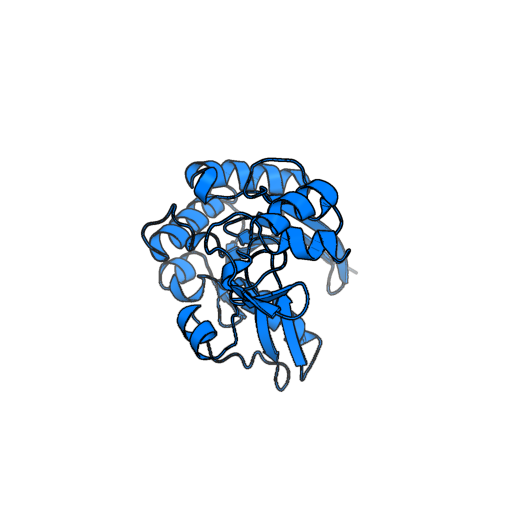? 9.764 7.381 -9.301 1.00 93.00 233 VAL A O 1
ATOM 1773 N N . ASP A 1 234 ? 10.867 6.251 -7.715 1.00 94.62 234 ASP A N 1
ATOM 1774 C CA . ASP A 1 234 ? 12.170 6.363 -8.383 1.00 94.62 234 ASP A CA 1
ATOM 1775 C C . ASP A 1 234 ? 12.194 5.536 -9.676 1.00 94.62 234 ASP A C 1
ATOM 1777 O O . ASP A 1 234 ? 11.648 4.431 -9.721 1.00 94.62 234 ASP A O 1
ATOM 1781 N N . THR A 1 235 ? 12.844 6.053 -10.716 1.00 97.19 235 THR A N 1
ATOM 1782 C CA . THR A 1 235 ? 13.077 5.327 -11.971 1.00 97.19 235 THR A CA 1
ATOM 1783 C C . THR A 1 235 ? 14.256 4.357 -11.815 1.00 97.19 235 THR A C 1
ATOM 1785 O O . THR A 1 235 ? 15.177 4.644 -11.043 1.00 97.19 235 THR A O 1
ATOM 1788 N N . PRO A 1 236 ? 14.284 3.222 -12.543 1.00 96.81 236 PRO A N 1
ATOM 1789 C CA . PRO A 1 236 ? 15.352 2.230 -12.398 1.00 96.81 236 PRO A CA 1
ATOM 1790 C C . PRO A 1 236 ? 16.760 2.772 -12.675 1.00 96.81 236 PRO A C 1
ATOM 1792 O O . PRO A 1 236 ? 17.718 2.344 -12.039 1.00 96.81 236 PRO A O 1
ATOM 1795 N N . ASP A 1 237 ? 16.889 3.740 -13.588 1.00 97.19 237 ASP A N 1
ATOM 1796 C CA . ASP A 1 237 ? 18.164 4.373 -13.942 1.00 97.19 237 ASP A CA 1
ATOM 1797 C C . ASP A 1 237 ? 18.403 5.735 -13.267 1.00 97.19 237 ASP A C 1
ATOM 1799 O O . ASP A 1 237 ? 19.383 6.410 -13.582 1.00 97.19 237 ASP A O 1
ATOM 1803 N N . GLY A 1 238 ? 17.514 6.153 -12.357 1.00 96.75 238 GLY A N 1
ATOM 1804 C CA . GLY A 1 238 ? 17.598 7.425 -11.632 1.00 96.75 238 GLY A CA 1
ATOM 1805 C C . GLY A 1 238 ? 17.394 8.680 -12.491 1.00 96.75 238 GLY A C 1
ATOM 1806 O O . GLY A 1 238 ? 17.567 9.789 -11.987 1.00 96.75 238 GLY A O 1
ATOM 1807 N N . ARG A 1 239 ? 17.048 8.531 -13.777 1.00 96.50 239 ARG A N 1
ATOM 1808 C CA . ARG A 1 239 ? 16.772 9.651 -14.690 1.00 96.50 239 ARG A CA 1
ATOM 1809 C C . ARG A 1 239 ? 15.345 10.170 -14.535 1.00 96.50 239 ARG A C 1
ATOM 1811 O O . ARG A 1 239 ? 14.568 9.672 -13.716 1.00 96.50 239 ARG A O 1
ATOM 1818 N N . GLY A 1 240 ? 14.989 11.164 -15.341 1.00 96.75 240 GLY A N 1
ATOM 1819 C CA . GLY A 1 240 ? 13.666 11.756 -15.331 1.00 96.75 240 GLY A CA 1
ATOM 1820 C C . GLY A 1 240 ? 12.555 10.792 -15.753 1.00 96.75 240 GLY A C 1
ATOM 1821 O O . GLY A 1 240 ? 12.750 9.625 -16.135 1.00 96.75 240 GLY A O 1
ATOM 1822 N N . LYS A 1 241 ? 11.341 11.321 -15.630 1.00 97.25 241 LYS A N 1
ATOM 1823 C CA . LYS A 1 241 ? 10.071 10.629 -15.857 1.00 97.25 241 LYS A CA 1
ATOM 1824 C C . LYS A 1 241 ? 9.382 11.157 -17.106 1.00 97.25 241 LYS A C 1
ATOM 1826 O O . LYS A 1 241 ? 8.164 11.127 -17.181 1.00 97.25 241 LYS A O 1
ATOM 1831 N N . THR A 1 242 ? 10.156 11.615 -18.089 1.00 98.00 242 THR A N 1
ATOM 1832 C CA . THR A 1 242 ? 9.584 11.973 -19.383 1.00 98.00 242 THR A CA 1
ATOM 1833 C C . THR A 1 242 ? 9.214 10.724 -20.169 1.00 98.00 242 THR A C 1
ATOM 1835 O O . THR A 1 242 ? 9.837 9.662 -20.031 1.00 98.00 242 THR A O 1
ATOM 1838 N N . ARG A 1 243 ? 8.234 10.849 -21.069 1.00 98.12 243 ARG A N 1
ATOM 1839 C CA . ARG A 1 243 ? 7.863 9.747 -21.970 1.00 98.12 243 ARG A CA 1
ATOM 1840 C C . ARG A 1 243 ? 9.061 9.215 -22.769 1.00 98.12 243 ARG A C 1
ATOM 1842 O O . ARG A 1 243 ? 9.179 8.008 -22.960 1.00 98.12 243 ARG A O 1
ATOM 1849 N N . LEU A 1 244 ? 9.967 10.093 -23.208 1.00 98.31 244 LEU A N 1
ATOM 1850 C CA . LEU A 1 244 ? 11.167 9.702 -23.955 1.00 98.31 244 LEU A CA 1
ATOM 1851 C C . LEU A 1 244 ? 12.145 8.889 -23.093 1.00 98.31 244 LEU A C 1
ATOM 1853 O O . LEU A 1 244 ? 12.663 7.871 -23.550 1.00 98.31 244 LEU A O 1
ATOM 1857 N N . GLU A 1 245 ? 12.376 9.299 -21.846 1.00 98.50 245 GLU A N 1
ATOM 1858 C CA . GLU A 1 245 ? 13.238 8.560 -20.916 1.00 98.50 245 GLU A CA 1
ATOM 1859 C C . GLU A 1 245 ? 12.642 7.196 -20.546 1.00 98.50 245 GLU A C 1
ATOM 1861 O O . GLU A 1 245 ? 13.372 6.205 -20.503 1.00 98.50 245 GLU A O 1
ATOM 1866 N N . ALA A 1 246 ? 11.320 7.111 -20.370 1.00 98.56 246 ALA A N 1
ATOM 1867 C CA . ALA A 1 246 ? 10.626 5.839 -20.177 1.00 98.56 246 ALA A CA 1
ATOM 1868 C C . ALA A 1 246 ? 10.792 4.903 -21.386 1.00 98.56 246 ALA A C 1
ATOM 1870 O O . ALA A 1 246 ? 11.107 3.725 -21.213 1.00 98.56 246 ALA A O 1
ATOM 1871 N N . MET A 1 247 ? 10.660 5.416 -22.617 1.00 98.44 247 MET A N 1
ATOM 1872 C CA . MET A 1 247 ? 10.922 4.627 -23.831 1.00 98.44 247 MET A CA 1
ATOM 1873 C C . MET A 1 247 ? 12.377 4.151 -23.899 1.00 98.44 247 MET A C 1
ATOM 1875 O O . MET A 1 247 ? 12.628 3.011 -24.284 1.00 98.44 247 MET A O 1
ATOM 1879 N N . ALA A 1 248 ? 13.335 4.995 -23.503 1.00 98.44 248 ALA A N 1
ATOM 1880 C CA . ALA A 1 248 ? 14.751 4.634 -23.476 1.00 98.44 248 ALA A CA 1
ATOM 1881 C C . ALA A 1 248 ? 15.056 3.524 -22.457 1.00 98.44 248 ALA A C 1
ATOM 1883 O O . ALA A 1 248 ? 15.882 2.656 -22.737 1.00 98.44 248 ALA A O 1
ATOM 1884 N N . ARG A 1 249 ? 14.386 3.527 -21.298 1.00 98.50 249 ARG A N 1
ATOM 1885 C CA . ARG A 1 249 ? 14.442 2.426 -20.326 1.00 98.50 249 ARG A CA 1
ATOM 1886 C C . ARG A 1 249 ? 13.835 1.146 -20.889 1.00 98.50 249 ARG A C 1
ATOM 1888 O O . ARG A 1 249 ? 14.493 0.110 -20.867 1.00 98.50 249 ARG A O 1
ATOM 1895 N N . LEU A 1 250 ? 12.626 1.225 -21.450 1.00 97.56 250 LEU A N 1
ATOM 1896 C CA . LEU A 1 250 ? 11.920 0.063 -21.995 1.00 97.56 250 LEU A CA 1
ATOM 1897 C C . LEU A 1 250 ? 12.662 -0.575 -23.180 1.00 97.56 250 LEU A C 1
ATOM 1899 O O . LEU A 1 250 ? 12.633 -1.787 -23.323 1.00 97.56 250 LEU A O 1
ATOM 1903 N N . ALA A 1 251 ? 13.381 0.205 -23.989 1.00 96.94 251 ALA A N 1
ATOM 1904 C CA . ALA A 1 251 ? 14.188 -0.310 -25.099 1.00 96.94 251 ALA A CA 1
ATOM 1905 C C . ALA A 1 251 ? 15.398 -1.171 -24.669 1.00 96.94 251 ALA A C 1
ATOM 1907 O O . ALA A 1 251 ? 16.031 -1.785 -25.526 1.00 96.94 251 ALA A O 1
ATOM 1908 N N . ARG A 1 252 ? 15.752 -1.184 -23.374 1.00 96.25 252 ARG A N 1
ATOM 1909 C CA . ARG A 1 252 ? 16.809 -2.042 -22.804 1.00 96.25 252 ARG A CA 1
ATOM 1910 C C . ARG A 1 252 ? 16.271 -3.382 -22.282 1.00 96.25 252 ARG A C 1
ATOM 1912 O O . ARG A 1 252 ? 17.079 -4.254 -21.968 1.00 96.25 252 ARG A O 1
ATOM 1919 N N . VAL A 1 253 ? 14.947 -3.505 -22.142 1.00 95.12 253 VAL A N 1
ATOM 1920 C CA . VAL A 1 253 ? 14.239 -4.736 -21.751 1.00 95.12 253 VAL A CA 1
ATOM 1921 C C . VAL A 1 253 ? 14.153 -5.670 -22.947 1.00 95.12 253 VAL A C 1
ATOM 1923 O O . VAL A 1 253 ? 14.466 -6.863 -22.755 1.00 95.12 253 VAL A O 1
#

Foldseek 3Di:
DDFQDKAWEWEWEAEQQKIKIWIWIDRPNDTDDIDIDMDGDNCLVVPLVCVLVVVVVRVVVSVDPDHQAYEYAYQSCVHPNDPHSLRSLLSNLVSVCVNCVPHFYWAAFLQRDTDGSVVCNVPVLRRHPNVVSVVLLVVLVVDQWDWDWDAAQFKTFTWTHHRSHTPDPDRGPVVCVVVVRMGRAHQAAAQVCVVDQWDQDPNDTDGADPDRLAHNVLVCCLVVVDDQVRNPDAGPVNDGSDNVSSVVSVVND

Sequence (253 aa):
MGREVAVRILGLDIGGANIKATLIEIEGSRLKALKACIRYFPIWKRGKNALPEALRELVSSLAPQAIDCLAVTMTAELSDVYQTKREGVSHILDCLAMEFPKEPIYVLTVNAQLVTVEEARRSPLLVASANWAATGWMASKIFRNCIVVDTGSTSTSIIPIVNGRIAAEGKTDLEKLGNGELVYTGALRTNVAAIVGYVPLRGRMVRVSSEFFAQSGDVHLILGNISEDEYTVDTPDGRGKTRLEAMARLARV

Radius of gyration: 20.1 Å; chains: 1; bounding box: 50×40×61 Å

pLDDT: mean 94.79, std 5.96, range [45.25, 98.56]

Secondary structure (DSSP, 8-state):
-PPPPEEEEEEEEE-SSEEEEEEEEEETTEEEEEEEEEEE--HHHH-GGGHHHHHHHHHHHT--S--SEEEEEESGGGSTT-SSHHHHHHHHHHHHHHH-SSS-EEEE-TTS-EEEHHHHHH-GGGTBT-HHHHHHHHHHHH-SSEEEEEE-SS-EEEEEEETTEE----SSHHHHHHTTSEES--SSS-BHHHH-SEEEETTEEEEPP-SSS-BHHHHHHHTTSS-TTT--SPPTTS----HHHHHHHHTT-